Protein AF-G5A1Y5-F1 (afdb_monomer)

Foldseek 3Di:
DLLLLLLLLLQLCLQADHPLADPVLSNQLSVQLVVVLVVVCVVQCVVPHPPDALSLLVSLVVSLVSSLVSNCVSSPVVNCVVDPLRVLRSQLSSQLSVLLSVLLNVLLVLVVVLLVDDDPVNLVSLVVLVVSLVVSLVSSLVSCVSSVVCSLVSSLLSRLLLSLVSLLVSLLSHPDPVSLVSNLVSVLVVLVVLVVCLVVVLVPDDPPVNVVVSLSSLLSSLSNLVSQLPNLLVVLVVLVVLLPDPCLCQFPSSVPDDPVSNVSSSVSSNVSSVSSVVSSVVSQVVCCVPVVDRSVVVNVVCCVSCVSSSSSSCSNSVVSVVVSRGVSSNSDPPDPPD

pLDDT: mean 82.2, std 10.16, range [38.38, 95.44]

Solvent-accessible surface area (backbone atoms only — not comparable to full-atom values): 18007 Å² total; per-residue (Å²): 102,58,65,38,37,49,11,51,47,30,36,50,59,61,68,42,68,84,77,65,66,48,73,71,44,47,53,48,34,26,54,52,31,38,53,53,46,50,54,50,50,52,51,50,25,74,70,77,42,73,69,40,75,35,35,62,67,66,43,47,62,60,43,54,53,45,43,52,49,42,46,46,58,65,60,29,64,68,58,44,73,73,30,68,66,58,44,51,45,53,51,28,50,49,52,40,54,50,52,47,51,52,50,66,49,48,49,59,53,49,49,61,51,50,70,72,42,63,71,69,61,32,48,61,54,52,60,52,56,59,51,52,51,52,53,50,43,52,55,36,44,64,50,28,57,86,54,74,86,48,32,48,63,50,33,34,52,59,48,50,57,53,48,48,58,48,52,54,49,50,48,58,64,44,92,42,71,65,50,36,52,50,48,47,53,56,56,57,47,52,53,54,51,53,49,48,46,61,60,55,54,64,78,74,49,62,79,86,60,38,60,63,53,51,52,51,52,50,50,33,52,54,52,40,37,50,48,56,20,49,50,39,49,53,49,38,54,48,52,59,55,42,66,77,37,86,69,26,68,54,24,63,76,52,56,73,51,46,72,69,56,48,52,52,38,42,51,52,33,50,51,48,18,50,54,34,43,52,51,39,52,50,50,45,52,54,47,27,74,70,70,73,52,62,56,67,56,54,51,51,51,49,54,61,77,39,39,56,32,50,51,10,39,52,42,34,47,54,53,49,58,54,52,65,48,27,58,81,34,40,71,54,93,81,60,78,87,116

Sequence (338 aa):
MSVISIGLVLQVNGAVVKKTISNAAAVRICVCSDLVYMAVSIAVAALIKFPIPFGWVLMVGPYISIFSTNTALSIGISKLKQSPVLQKQLFTLLMIVLAQGLVAIAYPIFNAIFIRLSGITQTVFVFVMPMIKFTTKQIIASSAKSLHEYVGPTVVFSVDVFNVFYVAICMQMATSTTTALIFIASESFHVVLALRDIFHHQTAVLAGTRESWTLFHSEYVLLAEYIEFVLPVLYSLYLSALFHLPVAAYYPHTESLTEQKLAQTVASNLVFAAVEFVAFVGLVVVLKRKFRFSPLYQLALVLEAQFCTIQGHLIVWNFYILHLRLKHYGVDFDAPFT

Organism: Phytophthora sojae (strain P6497) (NCBI:txid1094619)

Mean predicted aligned error: 7.21 Å

Secondary structure (DSSP, 8-state):
-HHHHHHHHHHHHHHSSTTSS-HHHHHHHHHHHHHHHHHHHHHHHHHS-SSPTTHHHHHHHHHHHHHHHHHHHHH-HHHHHH-HHHHHHHHHHHHHHHHHHHHHHHHHHHHHHHTT--THHHHHHTTHHHHHHHHHHHHHHHHHGGGTTSHHHHHHHHHHHHHHHHHHHHHHH-S-HHHHHHHHHHHHHHHHHHHHHHHHHTTTS-HHHHHHHHHHHHHHHHHHHHHHHHHHHHHHHHHHHHHTSGGGGGSHHHHT--HHHHHHHHHHHHHHHHHHHHHHHHHHHHHHHHH-S-HHHHHHHHHHHTHHHHHHHHHHHHHHHHHHT-GGGS--TT----

Radius of gyration: 21.06 Å; Cα contacts (8 Å, |Δi|>4): 308; chains: 1; bounding box: 57×43×52 Å

Nearest PDB structures (foldseek):
  6u1s-assembly1_A  TM=2.508E-01  e=2.313E+00  synthetic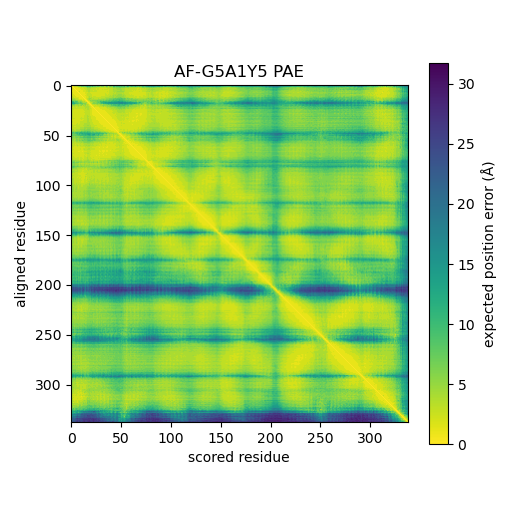 construct
  5k7v-assembly1_B  TM=2.237E-01  e=4.385E+00  synthetic construct
  8f6q-assembly1_A  TM=2.683E-01  e=6.717E+00  synthetic construct

Structure (mmCIF, N/CA/C/O backbone):
data_AF-G5A1Y5-F1
#
_entry.id   AF-G5A1Y5-F1
#
loop_
_atom_site.group_PDB
_atom_site.id
_atom_site.type_symbol
_atom_site.label_atom_id
_atom_site.label_alt_id
_atom_site.label_comp_id
_atom_site.label_asym_id
_atom_site.label_entity_id
_atom_site.label_seq_id
_atom_site.pdbx_PDB_ins_code
_atom_site.Cartn_x
_atom_site.Cartn_y
_atom_site.Cartn_z
_atom_site.occupancy
_atom_site.B_iso_or_equiv
_atom_site.auth_seq_id
_atom_site.auth_comp_id
_atom_site.auth_asym_id
_atom_site.auth_atom_id
_atom_site.pdbx_PDB_model_num
ATOM 1 N N . MET A 1 1 ? 13.042 -11.223 1.770 1.00 70.56 1 MET A N 1
ATOM 2 C CA . MET A 1 1 ? 13.099 -10.236 0.668 1.00 70.56 1 MET A CA 1
ATOM 3 C C . MET A 1 1 ? 12.737 -10.805 -0.693 1.00 70.56 1 MET A C 1
ATOM 5 O O . MET A 1 1 ? 12.053 -10.109 -1.428 1.00 70.56 1 MET A O 1
ATOM 9 N N . SER A 1 2 ? 13.049 -12.068 -0.999 1.00 76.81 2 SER A N 1
ATOM 10 C CA . SER A 1 2 ? 12.796 -12.648 -2.330 1.00 76.81 2 SER A CA 1
ATOM 11 C C . SER A 1 2 ? 11.371 -12.532 -2.846 1.00 76.81 2 SER A C 1
ATOM 13 O O . SER A 1 2 ? 11.163 -12.237 -4.019 1.00 76.81 2 SER A O 1
ATOM 15 N N . VAL A 1 3 ? 10.379 -12.672 -1.969 1.00 84.88 3 VAL A N 1
ATOM 16 C CA . VAL A 1 3 ? 8.973 -12.525 -2.357 1.00 84.88 3 VAL A CA 1
ATOM 17 C C . VAL A 1 3 ? 8.614 -11.066 -2.690 1.00 84.88 3 VAL A C 1
ATOM 19 O O . VAL A 1 3 ? 7.899 -10.816 -3.655 1.00 84.88 3 VAL A O 1
ATOM 22 N N . ILE A 1 4 ? 9.188 -10.091 -1.979 1.00 86.06 4 ILE A N 1
ATOM 23 C CA . ILE A 1 4 ? 9.018 -8.657 -2.277 1.00 86.06 4 ILE A CA 1
ATOM 24 C C . ILE A 1 4 ? 9.694 -8.310 -3.604 1.00 86.06 4 ILE A C 1
ATOM 26 O O . ILE A 1 4 ? 9.097 -7.616 -4.423 1.00 86.06 4 ILE A O 1
ATOM 30 N N . SER A 1 5 ? 10.887 -8.857 -3.860 1.00 89.00 5 SER A N 1
ATOM 31 C CA . SER A 1 5 ? 11.599 -8.674 -5.127 1.00 89.00 5 SER A CA 1
ATOM 32 C C . SER A 1 5 ? 10.763 -9.181 -6.309 1.00 89.00 5 SER A C 1
ATOM 34 O O . SER A 1 5 ? 10.658 -8.497 -7.324 1.00 89.00 5 SER A O 1
ATOM 36 N N . ILE A 1 6 ? 10.091 -10.332 -6.158 1.00 89.31 6 ILE A N 1
ATOM 37 C CA . ILE A 1 6 ? 9.141 -10.853 -7.154 1.00 89.31 6 ILE A CA 1
ATOM 38 C C . ILE A 1 6 ? 7.972 -9.882 -7.351 1.00 89.31 6 ILE A C 1
ATOM 40 O O . ILE A 1 6 ? 7.644 -9.551 -8.490 1.00 89.31 6 ILE A O 1
ATOM 44 N N . GLY A 1 7 ? 7.372 -9.394 -6.262 1.00 88.44 7 GLY A N 1
ATOM 45 C CA . GLY A 1 7 ? 6.270 -8.435 -6.324 1.00 88.44 7 GLY A CA 1
ATOM 46 C C . GLY A 1 7 ? 6.646 -7.147 -7.064 1.00 88.44 7 GLY A C 1
ATOM 47 O O . GLY A 1 7 ? 5.919 -6.719 -7.958 1.00 88.44 7 GLY A O 1
ATOM 48 N N . LEU A 1 8 ? 7.820 -6.578 -6.777 1.00 89.69 8 LEU A N 1
ATOM 49 C CA . LEU A 1 8 ? 8.331 -5.393 -7.471 1.00 89.69 8 LEU A CA 1
ATOM 50 C C . LEU A 1 8 ? 8.633 -5.666 -8.949 1.00 89.69 8 LEU A C 1
ATOM 52 O O . LEU A 1 8 ? 8.301 -4.847 -9.802 1.00 89.69 8 LEU A O 1
ATOM 56 N N . VAL A 1 9 ? 9.207 -6.823 -9.288 1.00 91.06 9 VAL A N 1
ATOM 57 C CA . VAL A 1 9 ? 9.438 -7.198 -10.692 1.00 91.06 9 VAL A CA 1
ATOM 58 C C . VAL A 1 9 ? 8.121 -7.345 -11.458 1.00 91.06 9 VAL A C 1
ATOM 60 O O . VAL A 1 9 ? 8.051 -6.932 -12.615 1.00 91.06 9 VAL A O 1
ATOM 63 N N . LEU A 1 10 ? 7.068 -7.885 -10.835 1.00 88.38 10 LEU A N 1
ATOM 64 C CA . LEU A 1 10 ? 5.733 -7.948 -11.440 1.00 88.38 10 LEU A CA 1
ATOM 65 C C . LEU A 1 10 ? 5.156 -6.550 -11.695 1.00 88.38 10 LEU A C 1
ATOM 67 O O . LEU A 1 10 ? 4.614 -6.318 -12.774 1.00 88.38 10 LEU A O 1
ATOM 71 N N . GLN A 1 11 ? 5.330 -5.612 -10.756 1.00 87.56 11 GLN A N 1
ATOM 72 C CA . GLN A 1 11 ? 4.920 -4.215 -10.943 1.00 87.56 11 GLN A CA 1
ATOM 73 C C . GLN A 1 11 ? 5.681 -3.550 -12.097 1.00 87.56 11 GLN A C 1
ATOM 75 O O . GLN A 1 11 ? 5.069 -2.917 -12.956 1.00 87.56 11 GLN A O 1
ATOM 80 N N . VAL A 1 12 ? 7.005 -3.740 -12.168 1.00 88.19 12 VAL A N 1
ATOM 81 C CA . VAL A 1 12 ? 7.820 -3.205 -13.269 1.00 88.19 12 VAL A CA 1
ATOM 82 C C . VAL A 1 12 ? 7.369 -3.803 -14.600 1.00 88.19 12 VAL A C 1
ATOM 84 O O . VAL A 1 12 ? 7.087 -3.054 -15.529 1.00 88.19 12 VAL A O 1
ATOM 87 N N . ASN A 1 13 ? 7.234 -5.128 -14.692 1.00 86.38 13 ASN A N 1
ATOM 88 C CA . ASN A 1 13 ? 6.814 -5.820 -15.914 1.00 86.38 13 ASN A CA 1
ATOM 89 C C . ASN A 1 13 ? 5.405 -5.449 -16.385 1.00 86.38 13 ASN A C 1
ATOM 91 O O . ASN A 1 13 ? 5.159 -5.464 -17.590 1.00 86.38 13 ASN A O 1
ATOM 95 N N . GLY A 1 14 ? 4.496 -5.143 -15.458 1.00 79.69 14 GLY A N 1
ATOM 96 C CA . GLY A 1 14 ? 3.143 -4.696 -15.780 1.00 79.69 14 GLY A CA 1
ATOM 97 C C . GLY A 1 14 ? 3.089 -3.280 -16.358 1.00 79.69 14 GLY A C 1
ATOM 98 O O . GLY A 1 14 ? 2.195 -2.985 -17.144 1.00 79.69 14 GLY A O 1
ATOM 99 N N . ALA A 1 15 ? 4.052 -2.420 -16.011 1.00 78.06 15 ALA A N 1
ATOM 100 C CA . ALA A 1 15 ? 4.037 -0.999 -16.363 1.00 78.06 15 ALA A CA 1
ATOM 101 C C . ALA A 1 15 ? 5.019 -0.596 -17.480 1.00 78.06 15 ALA A C 1
ATOM 103 O O . ALA A 1 15 ? 4.814 0.429 -18.136 1.00 78.06 15 ALA A O 1
ATOM 104 N N . VAL A 1 16 ? 6.091 -1.363 -17.710 1.00 82.50 16 VAL A N 1
ATOM 105 C CA . VAL A 1 16 ? 7.033 -1.108 -18.816 1.00 82.50 16 VAL A CA 1
ATOM 106 C C . VAL A 1 16 ? 6.579 -1.773 -20.114 1.00 82.50 16 VAL A C 1
ATOM 108 O O . VAL A 1 16 ? 5.784 -2.712 -20.115 1.00 82.50 16 VAL A O 1
ATOM 111 N N . VAL A 1 17 ? 7.119 -1.314 -21.249 1.00 76.69 17 VAL A N 1
ATOM 112 C CA . VAL A 1 17 ? 6.852 -1.918 -22.567 1.00 76.69 17 VAL A CA 1
ATOM 113 C C . VAL A 1 17 ? 7.030 -3.442 -22.512 1.00 76.69 17 VAL A C 1
ATOM 115 O O . VAL A 1 17 ? 8.052 -3.947 -22.029 1.00 76.69 17 VAL A O 1
ATOM 118 N N . LYS A 1 18 ? 6.034 -4.181 -23.023 1.00 74.12 18 LYS A N 1
ATOM 119 C CA . LYS A 1 18 ? 6.014 -5.651 -23.001 1.00 74.12 18 LYS A CA 1
ATOM 120 C C . LYS A 1 18 ? 7.340 -6.226 -23.513 1.00 74.12 18 LYS A C 1
ATOM 122 O O . LYS A 1 18 ? 7.860 -5.795 -24.538 1.00 74.12 18 LYS A O 1
ATOM 127 N N . LYS A 1 19 ? 7.848 -7.245 -22.809 1.00 73.81 19 LYS A N 1
ATOM 128 C CA . LYS A 1 19 ? 9.115 -7.953 -23.089 1.00 73.81 19 LYS A CA 1
ATOM 129 C C . LYS A 1 19 ? 10.402 -7.131 -22.893 1.00 73.81 19 LYS A C 1
ATOM 131 O O . LYS A 1 19 ? 11.459 -7.572 -23.340 1.00 73.81 19 LYS A O 1
ATOM 136 N N . THR A 1 20 ? 10.360 -5.991 -22.195 1.00 81.19 20 THR A N 1
ATOM 137 C CA . THR A 1 20 ? 11.591 -5.257 -21.829 1.00 81.19 20 THR A CA 1
ATOM 138 C C . THR A 1 20 ? 12.492 -6.077 -20.899 1.00 81.19 20 THR A C 1
ATOM 140 O O . THR A 1 20 ? 13.708 -6.110 -21.088 1.00 81.19 20 THR A O 1
ATOM 143 N N . ILE A 1 21 ? 11.903 -6.777 -19.927 1.00 86.12 21 ILE A N 1
ATOM 144 C CA . ILE A 1 21 ? 12.603 -7.673 -19.002 1.00 86.12 21 ILE A CA 1
ATOM 145 C C . ILE A 1 21 ? 12.138 -9.103 -19.300 1.00 86.12 21 ILE A C 1
ATOM 147 O O . ILE A 1 21 ? 10.943 -9.391 -19.319 1.00 86.12 21 ILE A O 1
ATOM 151 N N . SER A 1 22 ? 13.080 -10.008 -19.573 1.00 88.88 22 SER A N 1
ATOM 152 C CA . SER A 1 22 ? 12.785 -11.436 -19.747 1.00 88.88 22 SER A CA 1
ATOM 153 C C . SER A 1 22 ? 12.625 -12.134 -18.394 1.00 88.88 22 SER A C 1
ATOM 155 O O . SER A 1 22 ? 13.165 -11.669 -17.393 1.00 88.88 22 SER A O 1
ATOM 157 N N . ASN A 1 23 ? 11.973 -13.301 -18.349 1.00 88.12 23 ASN A N 1
ATOM 158 C CA . ASN A 1 23 ? 11.838 -14.077 -17.105 1.00 88.12 23 ASN A CA 1
ATOM 159 C C . ASN A 1 23 ? 13.205 -14.411 -16.473 1.00 88.12 23 ASN A C 1
ATOM 161 O O . ASN A 1 23 ? 13.365 -14.351 -15.259 1.0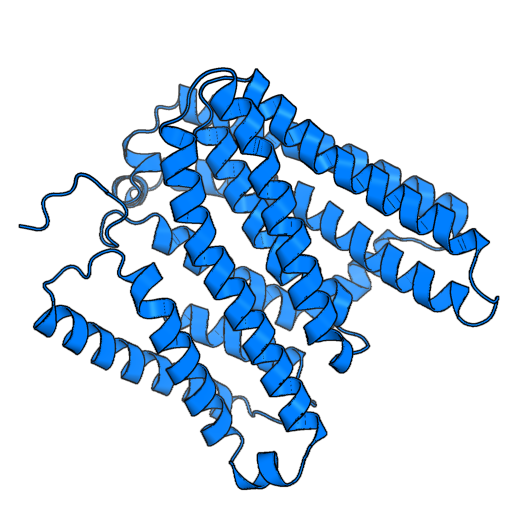0 88.12 23 ASN A O 1
ATOM 165 N N . ALA A 1 24 ? 14.225 -14.681 -17.294 1.00 88.44 24 ALA A N 1
ATOM 166 C CA . ALA A 1 24 ? 15.588 -14.905 -16.811 1.00 88.44 24 ALA A CA 1
ATOM 167 C C . ALA A 1 24 ? 16.227 -13.633 -16.220 1.00 88.44 24 ALA A C 1
ATOM 169 O O . ALA A 1 24 ? 16.972 -13.703 -15.244 1.00 88.44 24 ALA A O 1
ATOM 170 N N . ALA A 1 25 ? 15.951 -12.458 -16.797 1.00 89.56 25 ALA A N 1
ATOM 171 C CA . ALA A 1 25 ? 16.393 -11.183 -16.235 1.00 89.56 25 ALA A CA 1
ATOM 172 C C . ALA A 1 25 ? 15.643 -10.852 -14.933 1.00 89.56 25 ALA A C 1
ATOM 174 O O . ALA A 1 25 ? 16.275 -10.436 -13.973 1.00 89.56 25 ALA A O 1
ATOM 175 N N . ALA A 1 26 ? 14.339 -11.123 -14.866 1.00 90.62 26 ALA A N 1
ATOM 176 C CA . ALA A 1 26 ? 13.523 -11.001 -13.660 1.00 90.62 26 ALA A CA 1
ATOM 177 C C . ALA A 1 26 ? 14.086 -11.829 -12.491 1.00 90.62 26 ALA A C 1
ATOM 179 O O . ALA A 1 26 ? 14.335 -11.285 -11.418 1.00 90.62 26 ALA A O 1
ATOM 180 N N . VAL A 1 27 ? 14.369 -13.118 -12.717 1.00 91.50 27 VAL A N 1
ATOM 181 C CA . VAL A 1 27 ? 14.982 -13.994 -11.701 1.00 91.50 27 VAL A CA 1
ATOM 182 C C . VAL A 1 27 ? 16.328 -13.436 -11.237 1.00 91.50 27 VAL A C 1
ATOM 184 O O . VAL A 1 27 ? 16.599 -13.390 -10.039 1.00 91.50 27 VAL A O 1
ATOM 187 N N . ARG A 1 28 ? 17.151 -12.951 -12.172 1.00 92.00 28 ARG A N 1
ATOM 188 C CA . ARG A 1 28 ? 18.445 -12.337 -11.857 1.00 92.00 28 ARG A CA 1
ATOM 189 C C . ARG A 1 28 ? 18.298 -11.084 -10.996 1.00 92.00 28 ARG A C 1
ATOM 191 O O . ARG A 1 28 ? 19.022 -10.958 -10.017 1.00 92.00 28 ARG A O 1
ATOM 198 N N . ILE A 1 29 ? 17.359 -10.191 -11.324 1.00 93.25 29 ILE A N 1
ATOM 199 C CA . ILE A 1 29 ? 17.078 -8.984 -10.532 1.00 93.25 29 ILE A CA 1
ATOM 200 C C . ILE A 1 29 ? 16.720 -9.377 -9.100 1.00 93.25 29 ILE A C 1
ATOM 202 O O . ILE A 1 29 ? 17.288 -8.806 -8.171 1.00 93.25 29 ILE A O 1
ATOM 206 N N . CYS A 1 30 ? 15.836 -10.363 -8.916 1.00 93.06 30 CYS A N 1
ATOM 207 C CA . CYS A 1 30 ? 15.440 -10.820 -7.586 1.00 93.06 30 CYS A CA 1
ATOM 208 C C . CYS A 1 30 ? 16.631 -11.373 -6.799 1.00 93.06 30 CYS A C 1
ATOM 210 O O . CYS A 1 30 ? 16.953 -10.846 -5.738 1.00 93.06 30 CYS A O 1
ATOM 212 N N . VAL A 1 31 ? 17.333 -12.366 -7.354 1.00 93.62 31 VAL A N 1
ATOM 213 C CA . VAL A 1 31 ? 18.451 -13.035 -6.673 1.00 93.62 31 VAL A CA 1
ATOM 214 C C . VAL A 1 31 ? 19.568 -12.046 -6.339 1.00 93.62 31 VAL A C 1
ATOM 216 O O . VAL A 1 31 ? 20.036 -12.011 -5.204 1.00 93.62 31 VAL A O 1
ATOM 219 N N . CYS A 1 32 ? 19.975 -11.201 -7.291 1.00 93.94 32 CYS A N 1
ATOM 220 C CA . CYS A 1 32 ? 21.011 -10.199 -7.044 1.00 93.94 32 CYS A CA 1
ATOM 221 C C . CYS A 1 32 ? 20.570 -9.174 -5.994 1.00 93.94 32 CYS A C 1
ATOM 223 O O . CYS A 1 32 ? 21.362 -8.832 -5.118 1.00 93.94 32 CYS A O 1
ATOM 225 N N . SER A 1 33 ? 19.322 -8.700 -6.044 1.00 94.31 33 SER A N 1
ATOM 226 C CA . SER A 1 33 ? 18.835 -7.714 -5.071 1.00 94.31 33 SER A CA 1
ATOM 227 C C . SER A 1 33 ? 18.762 -8.293 -3.668 1.00 94.31 33 SER A C 1
ATOM 229 O O . SER A 1 33 ? 19.164 -7.623 -2.723 1.00 94.31 33 SER A O 1
ATOM 231 N N . ASP A 1 34 ? 18.330 -9.544 -3.530 1.00 92.38 34 ASP A N 1
ATOM 232 C CA . ASP A 1 34 ? 18.252 -10.217 -2.237 1.00 92.38 34 ASP A CA 1
ATOM 233 C C . ASP A 1 34 ? 19.636 -10.495 -1.644 1.00 92.38 34 ASP A C 1
ATOM 235 O O . ASP A 1 34 ? 19.847 -10.250 -0.458 1.00 92.38 34 ASP A O 1
ATOM 239 N N . LEU A 1 35 ? 20.589 -10.971 -2.455 1.00 94.69 35 LEU A N 1
ATOM 240 C CA . LEU A 1 35 ? 21.956 -11.249 -2.005 1.00 94.69 35 LEU A CA 1
ATOM 241 C C . LEU A 1 35 ? 22.673 -9.972 -1.563 1.00 94.69 35 LEU A C 1
ATOM 243 O O . LEU A 1 35 ? 23.276 -9.942 -0.490 1.00 94.69 35 LEU A O 1
ATOM 247 N N . VAL A 1 36 ? 22.578 -8.907 -2.365 1.00 95.44 36 VAL A N 1
ATOM 248 C CA . VAL A 1 36 ? 23.183 -7.612 -2.027 1.00 95.44 36 VAL A CA 1
ATOM 249 C 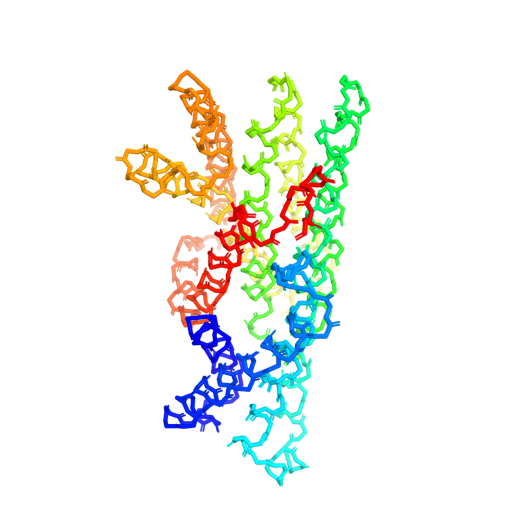C . VAL A 1 36 ? 22.501 -7.017 -0.798 1.00 95.44 36 VAL A C 1
ATOM 251 O O . VAL A 1 36 ? 23.187 -6.570 0.116 1.00 95.44 36 VAL A O 1
ATOM 254 N N . TYR A 1 37 ? 21.168 -7.067 -0.721 1.00 93.12 37 TYR A N 1
ATOM 255 C CA . TYR A 1 37 ? 20.431 -6.607 0.455 1.00 93.12 37 TYR A CA 1
ATOM 256 C C . TYR A 1 37 ? 20.845 -7.359 1.721 1.00 93.12 37 TYR A C 1
ATOM 258 O O . TYR A 1 37 ? 21.075 -6.740 2.757 1.00 93.12 37 TYR A O 1
ATOM 266 N N . MET A 1 38 ? 20.977 -8.684 1.638 1.00 92.06 38 MET A N 1
ATOM 267 C CA . MET A 1 38 ? 21.409 -9.512 2.758 1.00 92.06 38 MET A CA 1
ATOM 268 C C . MET A 1 38 ? 22.820 -9.126 3.212 1.00 92.06 38 MET A C 1
ATOM 270 O O . MET A 1 38 ? 23.022 -8.877 4.398 1.00 92.06 38 MET A O 1
ATOM 274 N N . ALA A 1 39 ? 23.771 -8.978 2.286 1.00 94.25 39 ALA A N 1
ATOM 275 C CA . ALA A 1 39 ? 25.130 -8.542 2.607 1.00 94.25 39 ALA A CA 1
ATOM 276 C C . ALA A 1 39 ? 25.157 -7.153 3.273 1.00 94.25 39 ALA A C 1
ATOM 278 O O . ALA A 1 39 ? 25.813 -6.977 4.300 1.00 94.25 39 ALA A O 1
ATOM 279 N N . VAL A 1 40 ? 24.393 -6.188 2.745 1.00 93.56 40 VAL A N 1
ATOM 280 C CA . VAL A 1 40 ? 24.262 -4.849 3.343 1.00 93.56 40 VAL A CA 1
ATOM 281 C C . VAL A 1 40 ? 23.634 -4.934 4.733 1.00 93.56 40 VAL A C 1
ATOM 283 O O . VAL A 1 40 ? 24.125 -4.293 5.654 1.00 93.56 40 VAL A O 1
ATOM 286 N N . SER A 1 41 ? 22.600 -5.756 4.925 1.00 90.00 41 SER A N 1
ATOM 287 C CA . SER A 1 41 ? 21.970 -5.929 6.238 1.00 90.00 41 SER A CA 1
ATOM 288 C C . SER A 1 41 ? 22.930 -6.524 7.274 1.00 90.00 41 SER A C 1
ATOM 290 O O . SER A 1 41 ? 22.966 -6.048 8.405 1.00 90.00 41 SER A O 1
ATOM 292 N N . ILE A 1 42 ? 23.769 -7.492 6.885 1.00 91.38 42 ILE A N 1
ATOM 293 C CA . ILE A 1 42 ? 24.804 -8.068 7.757 1.00 91.38 42 ILE A CA 1
ATOM 294 C C . ILE A 1 42 ? 25.841 -7.001 8.119 1.00 91.38 42 ILE A C 1
ATOM 296 O O . ILE A 1 42 ? 26.196 -6.867 9.287 1.00 91.38 42 ILE A O 1
ATOM 300 N N . ALA A 1 43 ? 26.288 -6.204 7.144 1.00 92.25 43 ALA A N 1
ATOM 301 C CA . ALA A 1 43 ? 27.235 -5.120 7.388 1.00 92.25 43 ALA A CA 1
ATOM 302 C C . ALA A 1 43 ? 26.658 -4.057 8.339 1.00 92.25 43 ALA A C 1
ATOM 304 O O . ALA A 1 43 ? 27.319 -3.658 9.291 1.00 92.25 43 ALA A O 1
ATOM 305 N N . VAL A 1 44 ? 25.405 -3.638 8.133 1.00 89.62 44 VAL A N 1
ATOM 306 C CA . VAL A 1 44 ? 24.718 -2.682 9.017 1.00 89.62 44 VAL A CA 1
ATOM 307 C C . VAL A 1 44 ? 24.558 -3.254 10.426 1.00 89.62 44 VAL A C 1
ATOM 309 O O . VAL A 1 44 ? 24.840 -2.556 11.398 1.00 89.62 44 VAL A O 1
ATOM 312 N N . ALA A 1 45 ? 24.166 -4.525 10.554 1.00 87.62 45 ALA A N 1
ATOM 313 C CA . ALA A 1 45 ? 24.058 -5.195 11.848 1.00 87.62 45 ALA A CA 1
ATOM 314 C C . ALA A 1 45 ? 25.409 -5.284 12.579 1.00 87.62 45 ALA A C 1
ATOM 316 O O . ALA A 1 45 ? 25.448 -5.116 13.796 1.00 87.62 45 ALA A O 1
ATOM 317 N N . ALA A 1 46 ? 26.506 -5.503 11.847 1.00 89.06 46 ALA A N 1
ATOM 318 C CA . ALA A 1 46 ? 27.857 -5.531 12.403 1.00 89.06 46 ALA A CA 1
ATOM 319 C C . ALA A 1 46 ? 28.364 -4.141 12.832 1.00 89.06 46 ALA A C 1
ATOM 321 O O . ALA A 1 46 ? 29.155 -4.049 13.767 1.00 89.06 46 ALA A O 1
ATOM 322 N N . LEU A 1 47 ? 27.921 -3.070 12.162 1.00 88.69 47 LEU A N 1
ATOM 323 C CA . LEU A 1 47 ? 28.343 -1.694 12.452 1.00 88.69 47 LEU A CA 1
ATOM 324 C C . LEU A 1 47 ? 27.524 -1.017 13.557 1.00 88.69 47 LEU A C 1
ATOM 326 O O . LEU A 1 47 ? 28.081 -0.238 14.325 1.00 88.69 47 LEU A O 1
ATOM 330 N N . ILE A 1 48 ? 26.212 -1.259 13.612 1.00 83.31 48 ILE A N 1
ATOM 331 C CA . ILE A 1 48 ? 25.320 -0.598 14.575 1.00 83.31 48 ILE A CA 1
ATOM 332 C C . ILE A 1 48 ? 25.202 -1.437 15.845 1.00 83.31 48 ILE A C 1
ATOM 334 O O . ILE A 1 48 ? 25.626 -0.992 16.905 1.00 83.31 48 ILE A O 1
ATOM 338 N N . LYS A 1 49 ? 24.578 -2.611 15.720 1.00 77.19 49 LYS A N 1
ATOM 339 C CA . LYS A 1 49 ? 24.335 -3.668 16.715 1.00 77.19 49 LYS A CA 1
ATOM 340 C C . LYS A 1 49 ? 23.246 -4.575 16.134 1.00 77.19 49 LYS A C 1
ATOM 342 O O . LYS A 1 49 ? 22.389 -4.118 15.374 1.00 77.19 49 LYS A O 1
ATOM 347 N N . PHE A 1 50 ? 23.269 -5.853 16.494 1.00 75.44 50 PHE A N 1
ATOM 348 C CA . PHE A 1 50 ? 22.199 -6.787 16.158 1.00 75.44 50 PHE A CA 1
ATOM 349 C C . PHE A 1 50 ? 21.260 -6.954 17.363 1.00 75.44 50 PHE A C 1
ATOM 351 O O . PHE A 1 50 ? 21.770 -7.165 18.463 1.00 75.44 50 PHE A O 1
ATOM 358 N N . PRO A 1 51 ? 19.925 -6.927 17.183 1.00 77.44 51 PRO A N 1
ATOM 359 C CA . PRO A 1 51 ? 19.179 -6.709 15.935 1.00 77.44 51 PRO A CA 1
ATOM 360 C C . PRO A 1 51 ? 19.183 -5.239 15.475 1.00 77.44 51 PRO A C 1
ATOM 362 O O . PRO A 1 51 ? 19.292 -4.327 16.289 1.00 77.44 51 PRO A O 1
ATOM 365 N N . ILE A 1 52 ? 19.038 -5.006 14.162 1.00 78.06 52 ILE A N 1
ATOM 366 C CA . ILE A 1 52 ? 19.027 -3.647 13.590 1.00 78.06 52 ILE A CA 1
ATOM 367 C C . ILE A 1 52 ? 17.794 -2.883 14.117 1.00 78.06 52 ILE A C 1
ATOM 369 O O . ILE A 1 52 ? 16.667 -3.329 13.864 1.00 78.06 52 ILE A O 1
ATOM 373 N N . PRO A 1 53 ? 17.965 -1.727 14.789 1.00 74.25 53 PRO A N 1
ATOM 374 C CA . PRO A 1 53 ? 16.846 -0.938 15.297 1.00 74.25 53 PRO A CA 1
ATOM 375 C C . PRO A 1 53 ? 16.005 -0.412 14.132 1.00 74.25 53 PRO A C 1
ATOM 377 O O . PRO A 1 53 ? 16.542 0.141 13.170 1.00 74.25 53 PRO A O 1
ATOM 380 N N . PHE A 1 54 ? 14.686 -0.613 14.202 1.00 75.12 54 PHE A N 1
ATOM 381 C CA . PHE A 1 54 ? 13.757 -0.310 13.108 1.00 75.12 54 PHE A CA 1
ATOM 382 C C . PHE A 1 54 ? 14.224 -0.884 11.761 1.00 75.12 54 PHE A C 1
ATOM 384 O O . PHE A 1 54 ? 14.095 -0.234 10.722 1.00 75.12 54 PHE A O 1
ATOM 391 N N . GLY A 1 55 ? 14.797 -2.095 11.770 1.00 78.19 55 GLY A N 1
ATOM 392 C CA . GLY A 1 55 ? 15.534 -2.643 10.632 1.00 78.19 55 GLY A CA 1
ATOM 393 C C . GLY A 1 55 ? 14.756 -2.623 9.321 1.00 78.19 55 GLY A C 1
ATOM 394 O O . GLY A 1 55 ? 15.339 -2.372 8.274 1.00 78.19 55 GLY A O 1
ATOM 395 N N . TRP A 1 56 ? 13.434 -2.796 9.364 1.00 77.81 56 TRP A N 1
ATOM 396 C CA . TRP A 1 56 ? 12.597 -2.688 8.172 1.00 77.81 56 TRP A CA 1
ATOM 397 C C . TRP A 1 56 ? 12.518 -1.255 7.629 1.00 77.81 56 TRP A C 1
ATOM 399 O O . TRP A 1 56 ? 12.796 -1.027 6.458 1.00 77.81 56 TRP A O 1
ATOM 409 N N . VAL A 1 57 ? 12.216 -0.278 8.487 1.00 81.94 57 VAL A N 1
ATOM 410 C CA . VAL A 1 57 ? 12.149 1.155 8.143 1.00 81.94 57 VAL A CA 1
ATOM 411 C C . VAL A 1 57 ? 13.496 1.646 7.610 1.00 81.94 57 VAL A C 1
ATOM 413 O O . VAL A 1 57 ? 13.548 2.272 6.552 1.00 81.94 57 VAL A O 1
ATOM 416 N N . LEU A 1 58 ? 14.588 1.318 8.306 1.00 84.94 58 LEU A N 1
ATOM 417 C CA . LEU A 1 58 ? 15.936 1.752 7.943 1.00 84.94 58 LEU A CA 1
ATOM 418 C C . LEU A 1 58 ? 16.388 1.163 6.600 1.00 84.94 58 LEU A C 1
ATOM 420 O O . LEU A 1 58 ? 17.031 1.841 5.799 1.00 84.94 58 LEU A O 1
ATOM 424 N N . MET A 1 59 ? 16.039 -0.096 6.338 1.00 86.81 59 MET A N 1
ATOM 425 C CA . MET A 1 59 ? 16.531 -0.829 5.174 1.00 86.81 59 MET A CA 1
ATOM 426 C C . MET A 1 59 ? 15.655 -0.681 3.918 1.00 86.81 59 MET A C 1
ATOM 428 O O . MET A 1 59 ? 16.085 -1.103 2.842 1.00 86.81 59 MET A O 1
ATOM 432 N N . VAL A 1 60 ? 14.485 -0.029 4.000 1.00 86.44 60 VAL A N 1
ATOM 433 C CA . VAL A 1 60 ? 13.635 0.286 2.830 1.00 86.44 60 VAL A CA 1
ATOM 434 C C . VAL A 1 60 ? 14.399 1.096 1.779 1.00 86.44 60 VAL A C 1
ATOM 436 O O . VAL A 1 60 ? 14.417 0.717 0.609 1.00 86.44 60 VAL A O 1
ATOM 439 N N . GLY A 1 61 ? 15.075 2.177 2.179 1.00 88.69 61 GLY A N 1
ATOM 440 C CA . GLY A 1 61 ? 15.841 3.033 1.261 1.00 88.69 61 GLY A CA 1
ATOM 441 C C . GLY A 1 61 ? 16.973 2.286 0.535 1.00 88.69 61 GLY A C 1
ATOM 442 O O . GLY A 1 61 ? 17.014 2.295 -0.704 1.00 88.69 61 GLY A O 1
ATOM 443 N N . PRO A 1 62 ? 17.868 1.591 1.270 1.00 91.75 62 PRO A N 1
ATOM 444 C CA . PRO A 1 62 ? 18.877 0.714 0.684 1.00 91.75 62 PRO A CA 1
ATOM 445 C C . PRO A 1 62 ? 18.283 -0.319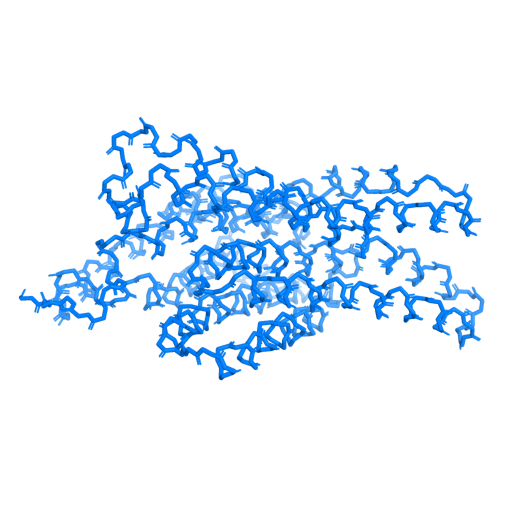 -0.277 1.00 91.75 62 PRO A C 1
ATOM 447 O O . PRO A 1 62 ? 18.780 -0.468 -1.392 1.00 91.75 62 PRO A O 1
ATOM 450 N N . TYR A 1 63 ? 17.191 -0.986 0.105 1.00 91.00 63 TYR A N 1
ATOM 451 C CA . TYR A 1 63 ? 16.550 -1.992 -0.740 1.00 91.00 63 TYR A CA 1
ATOM 452 C C . TYR A 1 63 ? 16.030 -1.411 -2.060 1.00 91.00 63 TYR A C 1
ATOM 454 O O . TYR A 1 63 ? 16.332 -1.958 -3.120 1.00 91.00 63 TYR A O 1
ATOM 462 N N . ILE A 1 64 ? 15.323 -0.275 -2.021 1.00 90.81 64 ILE A N 1
ATOM 463 C CA . ILE A 1 64 ? 14.819 0.401 -3.230 1.00 90.81 64 ILE A CA 1
ATOM 464 C C . ILE A 1 64 ? 15.982 0.781 -4.153 1.00 90.81 64 ILE A C 1
ATOM 466 O O . ILE A 1 64 ? 15.899 0.592 -5.369 1.00 90.81 64 ILE A O 1
ATOM 470 N N . SER A 1 65 ? 17.091 1.261 -3.588 1.00 92.50 65 SER A N 1
ATOM 471 C CA . SER A 1 65 ? 18.283 1.664 -4.347 1.00 92.50 65 SER A CA 1
ATOM 472 C C . SER A 1 65 ? 18.960 0.470 -5.028 1.00 92.50 65 SER A C 1
ATOM 474 O O . SER A 1 65 ? 19.283 0.526 -6.218 1.00 92.50 65 SER A O 1
ATOM 476 N N . ILE A 1 66 ? 19.118 -0.638 -4.296 1.00 94.38 66 ILE A N 1
ATOM 477 C CA . ILE A 1 66 ? 19.675 -1.900 -4.802 1.00 94.38 66 ILE A CA 1
ATOM 478 C C . ILE A 1 66 ? 18.793 -2.452 -5.927 1.00 94.38 66 ILE A C 1
ATOM 480 O O . ILE A 1 66 ? 19.284 -2.728 -7.023 1.00 94.38 66 ILE A O 1
ATOM 484 N N . PHE A 1 67 ? 17.486 -2.565 -5.683 1.00 93.31 67 PHE A N 1
ATOM 485 C CA . PHE A 1 67 ? 16.527 -3.098 -6.647 1.00 93.31 67 PHE A CA 1
ATOM 486 C C . PHE A 1 67 ? 16.489 -2.267 -7.936 1.00 93.31 67 PHE A C 1
ATOM 488 O O . PHE A 1 67 ? 16.538 -2.813 -9.043 1.00 93.31 67 PHE A O 1
ATOM 495 N N . SER A 1 68 ? 16.465 -0.938 -7.806 1.00 92.25 68 SER A N 1
ATOM 496 C CA . SER A 1 68 ? 16.439 -0.014 -8.946 1.00 92.25 68 SER A CA 1
ATOM 497 C C . SER A 1 68 ? 17.716 -0.106 -9.778 1.00 92.25 68 SER A C 1
ATOM 499 O O . SER A 1 68 ? 17.654 -0.166 -11.007 1.00 92.25 68 SER A O 1
ATOM 501 N N . THR A 1 69 ? 18.873 -0.202 -9.118 1.00 92.94 69 THR A N 1
ATOM 502 C CA . THR A 1 69 ? 20.172 -0.360 -9.786 1.00 92.94 69 THR A CA 1
ATOM 503 C C . THR A 1 69 ? 20.245 -1.690 -10.536 1.00 92.94 69 THR A C 1
ATOM 505 O O . THR A 1 69 ? 20.570 -1.712 -11.723 1.00 92.94 69 THR A O 1
ATOM 508 N N . ASN A 1 70 ? 19.861 -2.798 -9.897 1.00 93.50 70 ASN A N 1
ATOM 509 C CA . ASN A 1 70 ? 19.847 -4.122 -10.527 1.00 93.50 70 ASN A CA 1
ATOM 510 C C . ASN A 1 70 ? 18.866 -4.201 -11.704 1.00 93.50 70 ASN A C 1
ATOM 512 O O . ASN A 1 70 ? 19.166 -4.839 -12.718 1.00 93.50 70 ASN A O 1
ATOM 516 N N . THR A 1 71 ? 17.721 -3.522 -11.602 1.00 92.38 71 THR A N 1
ATOM 517 C CA . THR A 1 71 ? 16.748 -3.404 -12.695 1.00 92.38 71 THR A CA 1
ATOM 518 C C . THR A 1 71 ? 17.345 -2.635 -13.873 1.00 92.38 71 THR A C 1
ATOM 520 O O . THR A 1 71 ? 17.305 -3.118 -15.006 1.00 92.38 71 THR A O 1
ATOM 523 N N . ALA A 1 72 ? 17.977 -1.484 -13.620 1.00 91.56 72 ALA A N 1
ATOM 524 C CA . ALA A 1 72 ? 18.614 -0.682 -14.661 1.00 91.56 72 ALA A CA 1
ATOM 525 C C . ALA A 1 72 ? 19.758 -1.435 -15.367 1.00 91.56 72 ALA A C 1
ATOM 527 O O . ALA A 1 72 ? 19.858 -1.410 -16.597 1.00 91.56 72 ALA A O 1
ATOM 528 N N . LEU A 1 73 ? 20.584 -2.159 -14.604 1.00 91.81 73 LEU A N 1
ATOM 529 C CA . LEU A 1 73 ? 21.660 -2.997 -15.139 1.00 91.81 73 LEU A CA 1
ATOM 530 C C . LEU A 1 73 ? 21.122 -4.171 -15.968 1.00 91.81 73 LEU A C 1
ATOM 532 O O . LEU A 1 73 ? 21.666 -4.464 -17.031 1.00 91.81 73 LEU A O 1
ATOM 536 N N . SER A 1 74 ? 20.037 -4.809 -15.523 1.00 91.25 74 SER A N 1
ATOM 537 C CA . SER A 1 74 ? 19.440 -5.961 -16.214 1.00 91.25 74 SER A CA 1
ATOM 538 C C . SER A 1 74 ? 18.745 -5.587 -17.524 1.00 91.25 74 SER A C 1
ATOM 540 O O . SER A 1 74 ? 18.755 -6.376 -18.468 1.00 91.25 74 SER A O 1
ATOM 542 N N . ILE A 1 75 ? 18.169 -4.384 -17.607 1.00 89.88 75 ILE A N 1
ATOM 543 C CA . ILE A 1 75 ? 17.637 -3.824 -18.859 1.00 89.88 75 ILE A CA 1
ATOM 544 C C . ILE A 1 75 ? 18.785 -3.405 -19.792 1.00 89.88 75 ILE A C 1
ATOM 546 O O . ILE A 1 75 ? 18.701 -3.575 -21.011 1.00 89.88 75 ILE A O 1
ATOM 550 N N . GLY A 1 76 ? 19.872 -2.893 -19.214 1.00 89.44 76 GLY A N 1
ATOM 551 C CA . GLY A 1 76 ? 21.056 -2.421 -19.915 1.00 89.44 76 GLY A CA 1
ATOM 552 C C . GLY A 1 76 ? 21.034 -0.907 -20.118 1.00 89.44 76 GLY A C 1
ATOM 553 O O . GLY A 1 76 ? 20.126 -0.350 -20.740 1.00 89.44 76 GLY A O 1
ATOM 554 N N . ILE A 1 77 ? 22.091 -0.238 -19.650 1.00 85.69 77 ILE A N 1
ATOM 555 C CA . ILE A 1 77 ? 22.227 1.229 -19.672 1.00 85.69 77 ILE A CA 1
ATOM 556 C C . ILE A 1 77 ? 22.095 1.786 -21.097 1.00 85.69 77 ILE A C 1
ATOM 558 O O . ILE A 1 77 ? 21.479 2.830 -21.297 1.00 85.69 77 ILE A O 1
ATOM 562 N N . SER A 1 78 ? 22.611 1.079 -22.106 1.00 84.69 78 SER A N 1
ATOM 563 C CA . SER A 1 78 ? 22.505 1.500 -23.508 1.00 84.69 78 SER A CA 1
ATOM 564 C C . SER A 1 78 ? 21.058 1.524 -24.008 1.00 84.69 78 SER A C 1
ATOM 566 O O . SER A 1 78 ? 20.664 2.489 -24.656 1.00 84.69 78 SER A O 1
ATOM 568 N N . LYS A 1 79 ? 20.237 0.522 -23.656 1.00 86.19 79 LYS A N 1
ATOM 569 C CA . LYS A 1 79 ? 18.810 0.489 -24.025 1.00 86.19 79 LYS A CA 1
ATOM 570 C C . LYS A 1 79 ? 18.017 1.577 -23.308 1.00 86.19 79 LYS A C 1
ATOM 572 O O . LYS A 1 79 ? 17.146 2.197 -23.911 1.00 86.19 79 LYS A O 1
ATOM 577 N N . LEU A 1 80 ? 18.359 1.846 -22.047 1.00 87.31 80 LEU A N 1
ATOM 578 C CA . LEU A 1 80 ? 17.789 2.966 -21.302 1.00 87.31 80 LEU A CA 1
ATOM 579 C C . LEU A 1 80 ? 18.123 4.293 -21.976 1.00 87.31 80 LEU A C 1
ATOM 581 O O . LEU A 1 80 ? 17.225 5.088 -22.213 1.00 87.31 80 LEU A O 1
ATOM 585 N N . LYS A 1 81 ? 19.386 4.529 -22.349 1.00 87.56 81 LYS A N 1
ATOM 586 C CA . LYS A 1 81 ? 19.806 5.760 -23.042 1.00 87.56 81 LYS A CA 1
ATOM 587 C C . LYS A 1 81 ? 19.118 5.955 -24.396 1.00 87.56 81 LYS A C 1
ATOM 589 O O . LYS A 1 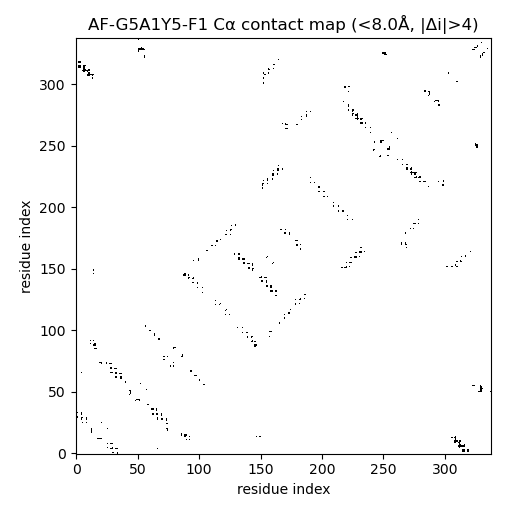81 ? 18.862 7.090 -24.774 1.00 87.56 81 LYS A O 1
ATOM 594 N N . GLN A 1 82 ? 18.806 4.869 -25.099 1.00 90.25 82 GLN A N 1
ATOM 595 C CA . GLN A 1 82 ? 18.156 4.911 -26.412 1.00 90.25 82 GLN A CA 1
ATOM 596 C C . GLN A 1 82 ? 16.639 5.146 -26.346 1.00 90.25 82 GLN A C 1
ATOM 598 O O . GLN A 1 82 ? 16.076 5.675 -27.299 1.00 90.25 82 GLN A O 1
ATOM 603 N N . SER A 1 83 ? 15.968 4.768 -25.251 1.00 88.12 83 SER A N 1
ATOM 604 C CA . SER A 1 83 ? 14.508 4.863 -25.130 1.00 88.12 83 SER A CA 1
ATOM 605 C C . SER A 1 83 ? 14.081 5.870 -24.051 1.00 88.12 83 SER A C 1
ATOM 607 O O . SER A 1 83 ? 13.999 5.509 -22.872 1.00 88.12 83 SER A O 1
ATOM 609 N N . PRO A 1 84 ? 13.740 7.122 -24.421 1.00 87.00 84 PRO A N 1
ATOM 610 C CA . PRO A 1 84 ? 13.253 8.117 -23.460 1.00 87.00 84 PRO A CA 1
ATOM 611 C C . PRO A 1 84 ? 11.915 7.708 -22.824 1.00 87.00 84 PRO A C 1
ATOM 613 O O . PRO A 1 84 ? 11.638 8.055 -21.677 1.00 87.00 84 PRO A O 1
ATOM 616 N N . VAL A 1 85 ? 11.100 6.917 -23.533 1.00 87.06 85 VAL A N 1
ATOM 617 C CA . VAL A 1 85 ? 9.843 6.362 -23.006 1.00 87.06 85 VAL A CA 1
ATOM 618 C C . VAL A 1 85 ? 10.121 5.417 -21.840 1.00 87.06 85 VAL A C 1
ATOM 620 O O . VAL A 1 85 ? 9.502 5.543 -20.785 1.00 87.06 85 VAL A O 1
ATOM 623 N N . LEU A 1 86 ? 11.093 4.515 -21.995 1.00 86.50 86 LEU A N 1
ATOM 624 C CA . LEU A 1 86 ? 11.449 3.554 -20.955 1.00 86.50 86 LEU A CA 1
ATOM 625 C C . LEU A 1 86 ? 12.068 4.240 -19.730 1.00 86.50 86 LEU A C 1
ATOM 627 O O . LEU A 1 86 ? 11.747 3.876 -18.601 1.00 86.50 86 LEU A O 1
ATOM 631 N N . GLN A 1 87 ? 12.902 5.266 -19.939 1.00 87.00 87 GLN A N 1
ATOM 632 C CA . GLN A 1 87 ? 13.417 6.088 -18.837 1.00 87.00 87 GLN A CA 1
ATOM 633 C C . GLN A 1 87 ? 12.279 6.727 -18.044 1.00 87.00 87 GLN A C 1
ATOM 635 O O . GLN A 1 87 ? 12.267 6.653 -16.818 1.00 87.00 87 GLN A O 1
ATOM 640 N N . LYS A 1 88 ? 11.299 7.311 -18.744 1.00 87.38 88 LYS A N 1
ATOM 641 C CA . LYS A 1 88 ? 10.139 7.940 -18.111 1.00 87.38 88 LYS A CA 1
ATOM 642 C C . LYS A 1 88 ? 9.301 6.925 -17.329 1.00 87.38 88 LYS A C 1
ATOM 644 O O . LYS A 1 88 ? 8.918 7.220 -16.203 1.00 87.38 88 LYS A O 1
ATOM 649 N N . GLN A 1 89 ? 9.062 5.731 -17.879 1.00 88.00 89 GLN A N 1
ATOM 650 C CA . GLN A 1 89 ? 8.329 4.655 -17.195 1.00 88.00 89 GLN A CA 1
ATOM 651 C C . GLN A 1 89 ? 9.042 4.192 -15.916 1.00 88.00 89 GLN A C 1
ATOM 653 O O . GLN A 1 89 ? 8.416 4.114 -14.862 1.00 88.00 89 GLN A O 1
ATOM 658 N N . LEU A 1 90 ? 10.354 3.935 -15.978 1.00 88.38 90 LEU A N 1
ATOM 659 C CA . LEU A 1 90 ? 11.128 3.514 -14.804 1.00 88.38 90 LEU A CA 1
ATOM 660 C C . LEU A 1 90 ? 11.249 4.616 -13.754 1.00 88.38 90 LEU A C 1
ATOM 662 O O . LEU A 1 90 ? 11.159 4.329 -12.565 1.00 88.38 90 LEU A O 1
ATOM 666 N N . PHE A 1 91 ? 11.416 5.871 -14.175 1.00 88.06 91 PHE A N 1
ATOM 667 C CA . PHE A 1 91 ? 11.421 7.007 -13.259 1.00 88.06 91 PHE A CA 1
ATOM 668 C C . PHE A 1 91 ? 10.077 7.144 -12.539 1.00 88.06 91 PHE A C 1
ATOM 670 O O . PHE A 1 91 ? 10.039 7.301 -11.322 1.00 88.06 91 PHE A O 1
ATOM 677 N N . THR A 1 92 ? 8.968 7.019 -13.270 1.00 86.88 92 THR A N 1
ATOM 678 C CA . THR A 1 92 ? 7.628 7.006 -12.681 1.00 86.88 92 THR A CA 1
ATOM 679 C C . THR A 1 92 ? 7.470 5.862 -11.676 1.00 86.88 92 THR A C 1
ATOM 681 O O . THR A 1 92 ? 7.016 6.110 -10.564 1.00 86.88 92 THR A O 1
ATOM 684 N N . LEU A 1 93 ? 7.888 4.638 -12.013 1.00 87.12 93 LEU A N 1
ATOM 685 C CA . LEU A 1 93 ? 7.837 3.494 -11.094 1.00 87.12 93 LEU A CA 1
ATOM 686 C C . LEU A 1 93 ? 8.694 3.707 -9.843 1.00 87.12 93 LEU A C 1
ATOM 688 O O . LEU A 1 93 ? 8.250 3.400 -8.740 1.00 87.12 93 LEU A O 1
ATOM 692 N N . LEU A 1 94 ? 9.885 4.289 -9.993 1.00 89.56 94 LEU A N 1
ATOM 693 C CA . LEU A 1 94 ? 10.732 4.661 -8.865 1.00 89.56 94 LEU A CA 1
ATOM 694 C C . LEU A 1 94 ? 10.028 5.674 -7.953 1.00 89.56 94 LEU A C 1
ATOM 696 O O . LEU A 1 94 ? 10.025 5.489 -6.741 1.00 89.56 94 LEU A O 1
ATOM 700 N N . MET A 1 95 ? 9.397 6.712 -8.512 1.00 88.38 95 MET A N 1
ATOM 701 C CA . MET A 1 95 ? 8.639 7.694 -7.725 1.00 88.38 95 MET A CA 1
ATOM 702 C C . MET A 1 95 ? 7.460 7.056 -6.983 1.00 88.38 95 MET A C 1
ATOM 704 O O . MET A 1 95 ? 7.213 7.402 -5.830 1.00 88.38 95 MET A O 1
ATOM 708 N N . ILE A 1 96 ? 6.767 6.095 -7.605 1.00 86.12 96 ILE A N 1
ATOM 709 C CA . ILE A 1 96 ? 5.685 5.336 -6.964 1.00 86.12 96 ILE A CA 1
ATOM 710 C C . ILE A 1 96 ? 6.231 4.545 -5.773 1.00 86.12 96 ILE A C 1
ATOM 712 O O . ILE A 1 96 ? 5.736 4.704 -4.661 1.00 86.12 96 ILE A O 1
ATOM 716 N N . VAL A 1 97 ? 7.283 3.748 -5.977 1.00 87.06 97 VAL A N 1
ATOM 717 C CA . VAL A 1 97 ? 7.890 2.922 -4.919 1.00 87.06 97 VAL A CA 1
ATOM 718 C C . VAL A 1 97 ? 8.477 3.786 -3.796 1.00 87.06 97 VAL A C 1
ATOM 720 O O . VAL A 1 97 ? 8.370 3.426 -2.626 1.00 87.06 97 VAL A O 1
ATOM 723 N N . LEU A 1 98 ? 9.046 4.953 -4.111 1.00 88.44 98 LEU A N 1
ATOM 724 C CA . LEU A 1 98 ? 9.520 5.910 -3.106 1.00 88.44 98 LEU A CA 1
ATOM 725 C C . LEU A 1 98 ? 8.367 6.513 -2.292 1.00 88.44 98 LEU A C 1
ATOM 727 O O . LEU A 1 98 ? 8.475 6.600 -1.070 1.00 88.44 98 LEU A O 1
ATOM 731 N N . ALA A 1 99 ? 7.261 6.894 -2.939 1.00 88.12 99 ALA A N 1
ATOM 732 C CA . ALA A 1 99 ? 6.073 7.394 -2.248 1.00 88.12 99 ALA A CA 1
ATOM 733 C C . ALA A 1 99 ? 5.465 6.320 -1.330 1.00 88.12 99 ALA A C 1
ATOM 735 O O . ALA A 1 99 ? 5.154 6.604 -0.175 1.00 88.12 99 ALA A O 1
ATOM 736 N N . GLN A 1 100 ? 5.374 5.075 -1.812 1.00 86.56 100 GLN A N 1
ATOM 737 C CA . GLN A 1 100 ? 4.972 3.921 -1.007 1.00 86.56 100 GLN A CA 1
ATOM 738 C C . GLN A 1 100 ? 5.922 3.713 0.179 1.00 86.56 100 GLN A C 1
ATOM 740 O O . GLN A 1 100 ? 5.462 3.558 1.304 1.00 86.56 100 GLN A O 1
ATOM 745 N N . GLY A 1 101 ? 7.239 3.770 -0.043 1.00 85.06 101 GLY A N 1
ATOM 746 C CA . GLY A 1 101 ? 8.245 3.662 1.012 1.00 85.06 101 GLY A CA 1
ATOM 747 C C . GLY A 1 101 ? 8.084 4.734 2.092 1.00 85.06 101 GLY A C 1
ATOM 748 O O . GLY A 1 101 ? 8.090 4.406 3.274 1.00 85.06 101 GLY A O 1
ATOM 749 N N . LEU A 1 102 ? 7.869 5.996 1.706 1.00 86.69 102 LEU A N 1
ATOM 750 C CA . LEU A 1 102 ? 7.646 7.102 2.644 1.00 86.69 102 LEU A CA 1
ATOM 751 C C . LEU A 1 102 ? 6.389 6.888 3.492 1.00 86.69 102 LEU A C 1
ATOM 753 O O . LEU A 1 102 ? 6.417 7.067 4.708 1.00 86.69 102 LEU A O 1
ATOM 757 N N . VAL A 1 103 ? 5.300 6.467 2.855 1.00 84.81 103 VAL A N 1
ATOM 758 C CA . VAL A 1 103 ? 4.053 6.085 3.521 1.00 84.81 103 VAL A CA 1
ATOM 759 C C . VAL A 1 103 ? 4.301 4.954 4.517 1.00 84.81 103 VAL A C 1
ATOM 761 O O . VAL A 1 103 ? 3.923 5.044 5.682 1.00 84.81 103 VAL A O 1
ATOM 764 N N . ALA A 1 104 ? 5.040 3.935 4.104 1.00 81.88 104 ALA A N 1
ATOM 765 C CA . ALA A 1 104 ? 5.353 2.796 4.945 1.00 81.88 104 ALA A CA 1
ATOM 766 C C . ALA A 1 104 ? 6.149 3.177 6.214 1.00 81.88 104 ALA A C 1
ATOM 768 O O . ALA A 1 104 ? 5.998 2.536 7.251 1.00 81.88 104 ALA A O 1
ATOM 769 N N . ILE A 1 105 ? 6.924 4.267 6.163 1.00 82.81 105 ILE A N 1
ATOM 770 C CA . ILE A 1 105 ? 7.638 4.863 7.306 1.00 82.81 105 ILE A CA 1
ATOM 771 C C . ILE A 1 105 ? 6.739 5.793 8.138 1.00 82.81 105 ILE A C 1
ATOM 773 O O . ILE A 1 105 ? 6.823 5.805 9.367 1.00 82.81 105 ILE A O 1
ATOM 777 N N . ALA A 1 106 ? 5.872 6.575 7.492 1.00 84.44 106 ALA A N 1
ATOM 778 C CA . ALA A 1 106 ? 5.004 7.545 8.159 1.00 84.44 106 ALA A CA 1
ATOM 779 C C . ALA A 1 106 ? 3.961 6.875 9.064 1.00 84.44 106 ALA A C 1
ATOM 781 O O . ALA A 1 106 ? 3.642 7.377 10.141 1.00 84.44 106 ALA A O 1
ATOM 782 N N . TYR A 1 107 ? 3.434 5.726 8.653 1.00 81.38 107 TYR A N 1
ATOM 783 C CA . TYR A 1 107 ? 2.344 5.080 9.372 1.00 81.38 107 TYR A CA 1
ATOM 784 C C . TYR A 1 107 ? 2.736 4.418 10.711 1.00 81.38 107 TYR A C 1
ATOM 786 O O . TYR A 1 107 ? 1.949 4.506 11.651 1.00 81.38 107 TYR A O 1
ATOM 794 N N . PRO A 1 108 ? 3.920 3.799 10.885 1.00 80.00 108 PRO A N 1
ATOM 795 C CA . PRO A 1 108 ? 4.428 3.426 12.206 1.00 80.00 108 PRO A CA 1
ATOM 796 C C . PRO A 1 108 ? 4.543 4.621 13.161 1.00 80.00 108 PRO A C 1
ATOM 798 O O . PRO A 1 108 ? 4.180 4.500 14.329 1.00 80.00 108 PRO A O 1
ATOM 801 N N . ILE A 1 109 ? 4.987 5.783 12.662 1.00 83.69 109 ILE A N 1
ATOM 802 C CA . ILE A 1 109 ? 5.062 7.030 13.443 1.00 83.69 109 ILE A CA 1
ATOM 803 C C . ILE A 1 109 ? 3.652 7.485 13.832 1.00 83.69 109 ILE A C 1
ATOM 805 O O . ILE A 1 109 ? 3.397 7.777 15.000 1.00 83.69 109 ILE A O 1
ATOM 809 N N . PHE A 1 110 ? 2.719 7.483 12.875 1.00 86.12 110 PHE A N 1
ATOM 810 C CA . PHE A 1 110 ? 1.308 7.755 13.135 1.00 86.12 110 PHE A CA 1
ATOM 811 C C . PHE A 1 110 ? 0.754 6.818 14.213 1.00 86.12 110 PHE A C 1
ATOM 813 O O . PHE A 1 110 ? 0.176 7.288 15.187 1.00 86.12 110 PHE A O 1
ATOM 820 N N . ASN A 1 111 ? 0.983 5.509 14.091 1.00 82.00 111 ASN A N 1
ATOM 821 C CA . ASN A 1 111 ? 0.518 4.518 15.056 1.00 82.00 111 ASN A CA 1
ATOM 822 C C . ASN A 1 111 ? 1.104 4.765 16.454 1.00 82.00 111 ASN A C 1
ATOM 824 O O . ASN A 1 111 ? 0.362 4.763 17.432 1.00 82.00 111 ASN A O 1
ATOM 828 N N . ALA A 1 112 ? 2.407 5.045 16.552 1.00 82.44 112 ALA A N 1
ATOM 829 C CA . ALA A 1 112 ? 3.078 5.338 17.818 1.00 82.44 112 ALA A CA 1
ATOM 830 C C . ALA A 1 112 ? 2.495 6.570 18.530 1.00 82.44 112 ALA A C 1
ATOM 832 O O . ALA A 1 112 ? 2.388 6.587 19.756 1.00 82.44 112 ALA A O 1
ATOM 833 N N . ILE A 1 113 ? 2.085 7.590 17.771 1.00 87.69 113 ILE A N 1
ATOM 834 C CA . ILE A 1 113 ? 1.388 8.761 18.313 1.00 87.69 113 ILE A CA 1
ATOM 835 C C . ILE A 1 113 ? -0.054 8.391 18.684 1.00 87.69 113 ILE A C 1
ATOM 837 O O . ILE A 1 113 ? -0.493 8.682 19.794 1.00 87.69 113 ILE A O 1
ATOM 841 N N . PHE A 1 114 ? -0.779 7.702 17.798 1.00 85.94 114 PHE A N 1
ATOM 842 C CA . PHE A 1 114 ? -2.192 7.351 17.965 1.00 85.94 114 PHE A CA 1
ATOM 843 C C . PHE A 1 114 ? -2.457 6.558 19.251 1.00 85.94 114 PHE A C 1
ATOM 845 O O . PHE A 1 114 ? -3.413 6.861 19.967 1.00 85.94 114 PHE A O 1
ATOM 852 N N . ILE A 1 115 ? -1.595 5.589 19.580 1.00 83.75 115 ILE A N 1
ATOM 853 C CA . ILE A 1 115 ? -1.734 4.772 20.799 1.00 83.75 115 ILE A CA 1
ATOM 854 C C . ILE A 1 115 ? -1.443 5.549 22.091 1.00 83.75 115 ILE A C 1
ATOM 856 O O . ILE A 1 115 ? -1.882 5.131 23.158 1.00 83.75 115 ILE A O 1
ATOM 860 N N . ARG A 1 116 ? -0.703 6.666 22.015 1.00 86.81 116 ARG A N 1
ATOM 861 C CA . ARG A 1 116 ? -0.379 7.522 23.172 1.00 86.81 116 ARG A CA 1
ATOM 862 C C . ARG A 1 116 ? -1.450 8.578 23.446 1.00 86.81 116 ARG A C 1
ATOM 864 O O . ARG A 1 116 ? -1.486 9.143 24.536 1.00 86.81 116 ARG A O 1
ATOM 871 N N . LEU A 1 117 ? -2.301 8.870 22.465 1.00 88.31 117 LEU A N 1
ATOM 872 C CA . LEU A 1 117 ? -3.413 9.804 22.610 1.00 88.31 117 LEU A CA 1
ATOM 873 C C . LEU A 1 117 ? -4.629 9.110 23.238 1.00 88.31 117 LEU A C 1
ATOM 875 O O . LEU A 1 117 ? -4.837 7.913 23.066 1.00 88.31 117 LEU A O 1
ATOM 879 N N . SER A 1 118 ? -5.470 9.872 23.936 1.00 87.38 118 SER A N 1
ATOM 880 C CA . SER A 1 118 ? -6.732 9.379 24.502 1.00 87.38 118 SER A CA 1
ATOM 881 C C . SER A 1 118 ? -7.836 10.435 24.405 1.00 87.38 118 SER A C 1
ATOM 883 O O . SER A 1 118 ? -7.572 11.633 24.294 1.00 87.38 118 SER A O 1
ATOM 885 N N . GLY A 1 119 ? -9.096 9.997 24.408 1.00 86.25 119 GLY A N 1
ATOM 886 C CA . GLY A 1 119 ? -10.251 10.896 24.357 1.00 86.25 119 GLY A CA 1
ATOM 887 C C . GLY A 1 119 ? -10.331 11.713 23.061 1.00 86.25 119 GLY A C 1
ATOM 888 O O . GLY A 1 119 ? -10.175 11.185 21.961 1.00 86.25 119 GLY A O 1
ATOM 889 N N . ILE A 1 120 ? -10.600 13.016 23.182 1.00 86.06 120 ILE A N 1
ATOM 890 C CA . ILE A 1 120 ? -10.859 13.904 22.034 1.00 86.06 120 ILE A CA 1
ATOM 891 C C . ILE A 1 120 ? -9.622 14.055 21.141 1.00 86.06 120 ILE A C 1
ATOM 893 O O . ILE A 1 120 ? -9.756 14.103 19.920 1.00 86.06 120 ILE A O 1
ATOM 897 N N . THR A 1 121 ? -8.418 14.095 21.717 1.00 87.62 121 THR A N 1
ATOM 898 C CA . THR A 1 121 ? -7.181 14.264 20.937 1.00 87.62 121 THR A CA 1
ATOM 899 C C . THR A 1 121 ? -6.916 13.061 20.038 1.00 87.62 121 THR A C 1
ATOM 901 O O . THR A 1 121 ? -6.549 13.249 18.881 1.00 87.62 121 THR A O 1
ATOM 904 N N . GLN A 1 122 ? -7.193 11.841 20.515 1.00 86.94 122 GLN A N 1
ATOM 905 C CA . GLN A 1 122 ? -7.129 10.629 19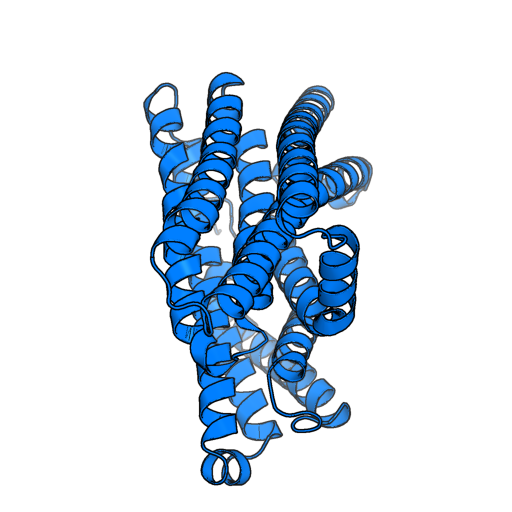.691 1.00 86.94 122 GLN A CA 1
ATOM 906 C C . GLN A 1 122 ? -8.133 10.695 18.531 1.00 86.94 122 GLN A C 1
ATOM 908 O O . GLN A 1 122 ? -7.783 10.378 17.398 1.00 86.94 122 GLN A O 1
ATOM 913 N N . THR A 1 123 ? -9.355 11.170 18.792 1.00 85.69 123 THR A N 1
ATOM 914 C CA . THR A 1 123 ? -10.402 11.317 17.769 1.00 85.69 123 THR A CA 1
ATOM 915 C C . THR A 1 123 ? -10.058 12.364 16.712 1.00 85.69 123 THR A C 1
ATOM 917 O O . THR A 1 123 ? -10.254 12.111 15.531 1.00 85.69 123 THR A O 1
ATOM 920 N N . VAL A 1 124 ? -9.510 13.522 17.087 1.00 87.62 124 VAL A N 1
ATOM 921 C CA . VAL A 1 124 ? -9.075 14.537 16.106 1.00 87.62 124 VAL A CA 1
ATOM 922 C C . VAL A 1 124 ? -7.912 14.014 15.258 1.00 87.62 124 VAL A C 1
ATOM 924 O O . VAL A 1 124 ? -7.843 14.278 14.059 1.00 87.62 124 VAL A O 1
ATOM 927 N N . PHE A 1 125 ? -7.017 13.227 15.853 1.00 89.31 125 PHE A N 1
ATOM 928 C CA . PHE A 1 125 ? -5.864 12.672 15.151 1.00 89.31 125 PHE A CA 1
ATOM 929 C C . PHE A 1 125 ? -6.244 11.659 14.053 1.00 89.31 125 PHE A C 1
ATOM 931 O O . PHE A 1 125 ? -5.479 11.480 13.107 1.00 89.31 125 PHE A O 1
ATOM 938 N N . VAL A 1 126 ? -7.449 11.073 14.101 1.00 85.94 126 VAL A N 1
ATOM 939 C CA . VAL A 1 126 ? -7.994 10.193 13.044 1.00 85.94 126 VAL A CA 1
ATOM 940 C C . VAL A 1 126 ? -7.945 10.846 11.660 1.00 85.94 126 VAL A C 1
ATOM 942 O O . VAL A 1 126 ? -7.609 10.177 10.686 1.00 85.94 126 VAL A O 1
ATOM 945 N N . PHE A 1 127 ? -8.193 12.156 11.565 1.00 85.69 127 PHE A N 1
ATOM 946 C CA . PHE A 1 127 ? -8.239 12.871 10.285 1.00 85.69 127 PHE A CA 1
ATOM 947 C C . PHE A 1 127 ? -6.886 12.972 9.567 1.00 85.69 127 PHE A C 1
ATOM 949 O O . PHE A 1 127 ? -6.844 13.276 8.376 1.00 85.69 127 PHE A O 1
ATOM 956 N N . VAL A 1 128 ? -5.775 12.677 10.245 1.00 88.00 128 VAL A N 1
ATOM 957 C CA . VAL A 1 128 ? -4.449 12.661 9.613 1.00 88.00 128 VAL A CA 1
ATOM 958 C C . VAL A 1 128 ? -4.324 11.508 8.614 1.00 88.00 128 VAL A C 1
ATOM 960 O O . VAL A 1 128 ? -3.684 11.683 7.580 1.00 88.00 128 VAL A O 1
ATOM 963 N N . MET A 1 129 ? -4.961 10.356 8.857 1.00 84.25 129 MET A N 1
ATOM 964 C CA . MET A 1 129 ? -4.881 9.219 7.931 1.00 84.25 129 MET A CA 1
ATOM 965 C C . MET A 1 129 ? -5.503 9.537 6.556 1.00 84.25 129 MET A C 1
ATOM 967 O O . MET A 1 129 ? -4.795 9.378 5.556 1.00 84.25 129 MET A O 1
ATOM 971 N N . PRO A 1 130 ? -6.724 10.101 6.467 1.00 83.94 130 PRO A N 1
ATOM 972 C CA . PRO A 1 130 ? -7.254 10.603 5.203 1.00 83.94 130 PRO A CA 1
ATOM 973 C C . PRO A 1 130 ? -6.351 11.637 4.515 1.00 83.94 130 PRO A C 1
ATOM 975 O O . PRO A 1 130 ? -6.212 11.613 3.292 1.00 83.94 130 PRO A O 1
ATOM 978 N N . MET A 1 131 ? -5.684 12.519 5.273 1.00 85.69 131 MET A N 1
ATOM 979 C CA . MET A 1 131 ? -4.750 13.500 4.698 1.00 85.69 131 MET A CA 1
ATOM 980 C C . MET A 1 131 ? -3.510 12.835 4.090 1.00 85.69 131 MET A C 1
ATOM 982 O O . MET A 1 131 ? -3.087 13.214 2.992 1.00 85.69 131 MET A O 1
ATOM 986 N N . ILE A 1 132 ? -2.941 11.826 4.761 1.00 87.25 132 ILE A N 1
ATOM 987 C CA . ILE A 1 132 ? -1.820 11.038 4.227 1.00 87.25 132 ILE A CA 1
ATOM 988 C C . ILE A 1 132 ? -2.266 10.304 2.956 1.00 87.25 132 ILE A C 1
ATOM 990 O O . ILE A 1 132 ? -1.589 10.397 1.927 1.00 87.25 132 ILE A O 1
ATOM 994 N N . LYS A 1 133 ? -3.429 9.639 2.996 1.00 87.25 133 LYS A N 1
ATOM 995 C CA . LYS A 1 133 ? -4.036 8.932 1.856 1.00 87.25 133 LYS A CA 1
ATOM 996 C C . LYS A 1 133 ? -4.207 9.869 0.658 1.00 87.25 133 LYS A C 1
ATOM 998 O O . LYS A 1 133 ? -3.697 9.584 -0.426 1.00 87.25 133 LYS A O 1
ATOM 1003 N N . PHE A 1 134 ? -4.849 11.020 0.859 1.00 86.00 134 PHE A N 1
ATOM 1004 C CA . PHE A 1 134 ? -5.083 12.024 -0.180 1.00 86.00 134 PHE A CA 1
ATOM 1005 C C . PHE A 1 134 ? -3.778 12.563 -0.780 1.00 86.00 134 PHE A C 1
ATOM 1007 O O . PHE A 1 134 ? -3.602 12.564 -1.999 1.00 86.00 134 PHE A O 1
ATOM 1014 N N . THR A 1 135 ? -2.828 12.959 0.070 1.00 86.38 135 THR A N 1
ATOM 1015 C CA . THR A 1 135 ? -1.537 13.507 -0.372 1.00 86.38 135 THR A CA 1
ATOM 1016 C C . THR A 1 135 ? -0.758 12.480 -1.193 1.00 86.38 135 THR A C 1
ATOM 1018 O O . THR A 1 135 ? -0.231 12.796 -2.260 1.00 86.38 135 THR A O 1
ATOM 1021 N N . THR A 1 136 ? -0.747 11.222 -0.748 1.00 87.31 136 THR A N 1
ATOM 1022 C CA . THR A 1 136 ? -0.063 10.128 -1.448 1.00 87.31 136 THR A CA 1
ATOM 1023 C C . THR A 1 136 ? -0.706 9.850 -2.800 1.00 87.31 136 THR A C 1
ATOM 1025 O O . THR A 1 136 ? -0.002 9.752 -3.806 1.00 87.31 136 THR A O 1
ATOM 1028 N N . LYS A 1 137 ? -2.044 9.789 -2.851 1.00 87.69 137 LYS A N 1
ATOM 1029 C CA . LYS A 1 137 ? -2.796 9.638 -4.102 1.00 87.69 137 LYS A CA 1
ATOM 1030 C C . LYS A 1 137 ? -2.434 10.731 -5.097 1.00 87.69 137 LYS A C 1
ATOM 1032 O O . LYS A 1 137 ? -2.167 10.420 -6.252 1.00 87.69 137 LYS A O 1
ATOM 1037 N N . GLN A 1 138 ? -2.334 11.983 -4.650 1.00 85.38 138 GLN A N 1
ATOM 1038 C CA . GLN A 1 138 ? -1.978 13.101 -5.520 1.00 85.38 138 GLN A CA 1
ATOM 1039 C C . GLN A 1 138 ? -0.541 13.005 -6.057 1.00 85.38 138 GLN A C 1
ATOM 1041 O O . GLN A 1 138 ? -0.309 13.238 -7.246 1.00 85.38 138 GLN A O 1
ATOM 1046 N N . ILE A 1 139 ? 0.424 12.629 -5.211 1.00 85.88 139 ILE A N 1
ATOM 1047 C CA . ILE A 1 139 ? 1.827 12.437 -5.614 1.00 85.88 139 ILE A CA 1
ATOM 1048 C C . ILE A 1 139 ? 1.937 11.314 -6.652 1.00 85.88 139 ILE A C 1
ATOM 1050 O O . ILE A 1 139 ? 2.545 11.499 -7.714 1.00 85.88 139 ILE A O 1
ATOM 1054 N N . ILE A 1 140 ? 1.318 10.165 -6.371 1.00 85.75 140 ILE A N 1
ATOM 1055 C CA . ILE A 1 140 ? 1.357 8.989 -7.244 1.00 85.75 140 ILE A CA 1
ATOM 1056 C C . ILE A 1 140 ? 0.612 9.274 -8.548 1.00 85.75 140 ILE A C 1
ATOM 1058 O O . ILE A 1 140 ? 1.171 9.032 -9.612 1.00 85.75 140 ILE A O 1
ATOM 1062 N N . ALA A 1 141 ? -0.585 9.864 -8.502 1.00 83.94 141 ALA A N 1
ATOM 1063 C CA . ALA A 1 141 ? -1.357 10.204 -9.695 1.00 83.94 141 ALA A CA 1
ATOM 1064 C C . ALA A 1 141 ? -0.610 11.201 -10.591 1.00 83.94 141 ALA A C 1
ATOM 1066 O O . ALA A 1 141 ? -0.562 11.023 -11.807 1.00 83.94 141 ALA A O 1
ATOM 1067 N N . SER A 1 142 ? 0.029 12.219 -10.001 1.00 81.88 142 SER A N 1
ATOM 1068 C CA . SER A 1 142 ? 0.846 13.186 -10.742 1.00 81.88 142 SER A CA 1
ATOM 1069 C C . SER A 1 142 ? 2.046 12.522 -11.426 1.00 81.88 142 SER A C 1
ATOM 1071 O O . SER A 1 142 ? 2.312 12.783 -12.601 1.00 81.88 142 SER A O 1
ATOM 1073 N N . SER A 1 143 ? 2.722 11.612 -10.722 1.00 79.88 143 SER A N 1
ATOM 1074 C CA . SER A 1 143 ? 3.890 10.877 -11.228 1.00 79.88 143 SER A CA 1
ATOM 1075 C C . SER A 1 143 ? 3.518 9.842 -12.292 1.00 79.88 143 SER A C 1
ATOM 1077 O O . SER A 1 143 ? 4.262 9.627 -13.252 1.00 79.88 143 SER A O 1
ATOM 1079 N N . ALA A 1 144 ? 2.351 9.217 -12.134 1.00 78.44 144 ALA A N 1
ATOM 1080 C CA . ALA A 1 144 ? 1.846 8.152 -12.981 1.00 78.44 144 ALA A CA 1
ATOM 1081 C C . ALA A 1 144 ? 1.220 8.649 -14.288 1.00 78.44 144 ALA A C 1
ATOM 1083 O O . ALA A 1 144 ? 0.979 7.826 -15.158 1.00 78.44 144 ALA A O 1
ATOM 1084 N N . LYS A 1 145 ? 1.034 9.962 -14.507 1.00 77.19 145 LYS A N 1
ATOM 1085 C CA . LYS A 1 145 ? 0.482 10.519 -15.768 1.00 77.19 145 LYS A CA 1
ATOM 1086 C C . LYS A 1 145 ? 1.134 9.959 -17.039 1.00 77.19 145 LYS A C 1
ATOM 1088 O O . LYS A 1 145 ? 0.486 9.866 -18.073 1.00 77.19 145 LYS A O 1
ATOM 1093 N N . SER A 1 146 ? 2.411 9.582 -16.965 1.00 70.38 146 SER A N 1
ATOM 1094 C CA . SER A 1 146 ? 3.168 8.970 -18.064 1.00 70.38 146 SER A CA 1
ATOM 1095 C C . SER A 1 146 ? 2.689 7.569 -18.464 1.00 70.38 146 SER A C 1
ATOM 1097 O O . SER A 1 146 ? 2.982 7.135 -19.575 1.00 70.38 146 SER A O 1
ATOM 1099 N N . LEU A 1 147 ? 1.965 6.878 -17.582 1.00 68.44 147 LEU A N 1
ATOM 1100 C CA . LEU A 1 147 ? 1.466 5.520 -17.768 1.00 68.44 147 LEU A CA 1
ATOM 1101 C C . LEU A 1 147 ? 0.084 5.479 -18.442 1.00 68.44 147 LEU A C 1
ATOM 1103 O O . LEU A 1 147 ? -0.386 4.379 -18.670 1.00 68.44 147 LEU A O 1
ATOM 1107 N N . HIS A 1 148 ? -0.541 6.627 -18.753 1.00 65.12 148 HIS A N 1
ATOM 1108 C CA . HIS A 1 148 ? -1.817 6.856 -19.473 1.00 65.12 148 HIS A CA 1
ATOM 1109 C C . HIS A 1 148 ? -3.013 5.912 -19.191 1.00 65.12 148 HIS A C 1
ATOM 1111 O O . HIS A 1 148 ? -4.049 6.395 -18.753 1.00 65.12 148 HIS A O 1
ATOM 1117 N N . GLU A 1 149 ? -2.898 4.604 -19.413 1.00 65.31 149 GLU A N 1
ATOM 1118 C CA . GLU A 1 149 ? -3.941 3.589 -19.185 1.00 65.31 149 GLU A CA 1
ATOM 1119 C C . GLU A 1 149 ? -3.890 2.956 -17.780 1.00 65.31 149 GLU A C 1
ATOM 1121 O O . GLU A 1 149 ? -4.876 2.393 -17.322 1.00 65.31 149 GLU A O 1
ATOM 1126 N N . TYR A 1 150 ? -2.769 3.067 -17.057 1.00 67.94 150 TYR A N 1
ATOM 1127 C CA . TYR A 1 150 ? -2.536 2.306 -15.813 1.00 67.94 150 TYR A CA 1
ATOM 1128 C C . TYR A 1 150 ? -2.621 3.154 -14.536 1.00 67.94 150 TYR A C 1
ATOM 1130 O O . TYR A 1 150 ? -2.412 2.647 -13.432 1.00 67.94 150 TYR A O 1
ATOM 1138 N N . VAL A 1 151 ? -2.901 4.455 -14.662 1.00 74.50 151 VAL A N 1
ATOM 1139 C CA . VAL A 1 151 ? -2.796 5.420 -13.554 1.00 74.50 151 VAL A CA 1
ATOM 1140 C C . VAL A 1 151 ? -3.774 5.102 -12.428 1.00 74.50 151 VAL A C 1
ATOM 1142 O O . VAL A 1 151 ? -3.368 5.067 -11.271 1.00 74.50 151 VAL A O 1
ATOM 1145 N N . GLY A 1 152 ? -5.036 4.830 -12.764 1.00 80.19 152 GLY A N 1
ATOM 1146 C CA . GLY A 1 152 ? -6.100 4.599 -11.788 1.00 80.19 152 GLY A CA 1
ATOM 1147 C C . GLY A 1 152 ? -5.815 3.375 -10.918 1.00 80.19 152 GLY A C 1
ATOM 1148 O O . GLY A 1 152 ? -5.630 3.533 -9.710 1.00 80.19 152 GLY A O 1
ATOM 1149 N N . PRO A 1 153 ? -5.666 2.179 -11.518 1.00 81.94 153 PRO A N 1
ATOM 1150 C CA . PRO A 1 153 ? -5.329 0.972 -10.775 1.00 81.94 153 PRO A CA 1
ATOM 1151 C C . PRO A 1 153 ? -4.030 1.098 -9.983 1.00 81.94 153 PRO A C 1
ATOM 1153 O O . PRO A 1 153 ? -3.985 0.721 -8.817 1.00 81.94 153 PRO A O 1
ATOM 1156 N N . THR A 1 154 ? -2.987 1.691 -10.566 1.00 80.81 154 THR A N 1
ATOM 1157 C CA . THR A 1 154 ? -1.710 1.868 -9.864 1.00 80.81 154 THR A CA 1
ATOM 1158 C C . THR A 1 154 ? -1.871 2.721 -8.608 1.00 80.81 154 THR A C 1
ATOM 1160 O O . THR A 1 154 ? -1.364 2.339 -7.557 1.00 80.81 154 THR A O 1
ATOM 1163 N N . VAL A 1 155 ? -2.597 3.842 -8.680 1.00 86.25 155 VAL A N 1
ATOM 1164 C CA . VAL A 1 155 ? -2.855 4.710 -7.518 1.00 86.25 155 VAL A CA 1
ATOM 1165 C C . VAL A 1 155 ? -3.648 3.964 -6.445 1.00 86.25 155 VAL A C 1
ATOM 1167 O O . VAL A 1 155 ? -3.240 3.964 -5.284 1.00 86.25 155 VAL A O 1
ATOM 1170 N N . VAL A 1 156 ? -4.736 3.294 -6.830 1.00 87.62 156 VAL A N 1
ATOM 1171 C CA . VAL A 1 156 ? -5.608 2.560 -5.903 1.00 87.62 156 VAL A CA 1
ATOM 1172 C C . VAL A 1 156 ? -4.848 1.429 -5.206 1.00 87.62 156 VAL A C 1
ATOM 1174 O O . VAL A 1 156 ? -4.777 1.387 -3.981 1.00 87.62 156 VAL A O 1
ATOM 1177 N N . PHE A 1 157 ? -4.184 0.549 -5.958 1.00 85.31 157 PHE A N 1
ATOM 1178 C CA . PHE A 1 157 ? -3.456 -0.582 -5.375 1.00 85.31 157 PHE A CA 1
ATOM 1179 C C . PHE A 1 157 ? -2.182 -0.170 -4.621 1.00 85.31 157 PHE A C 1
ATOM 1181 O O . PHE A 1 157 ? -1.737 -0.891 -3.726 1.00 85.31 157 PHE A O 1
ATOM 1188 N N . SER A 1 158 ? -1.602 0.990 -4.942 1.00 84.12 158 SER A N 1
ATOM 1189 C CA . SER A 1 158 ? -0.474 1.548 -4.189 1.00 84.12 158 SER A CA 1
ATOM 1190 C C . SER A 1 158 ? -0.889 2.096 -2.834 1.00 84.12 158 SER A C 1
ATOM 1192 O O . SER A 1 158 ? -0.171 1.878 -1.865 1.00 84.12 158 SER A O 1
ATOM 1194 N N . VAL A 1 159 ? -2.002 2.829 -2.766 1.00 87.62 159 VAL A N 1
ATOM 1195 C CA . VAL A 1 159 ? -2.363 3.597 -1.567 1.00 87.62 159 VAL A CA 1
ATOM 1196 C C . VAL A 1 159 ? -3.449 2.910 -0.751 1.00 87.62 159 VAL A C 1
ATOM 1198 O O . VAL A 1 159 ? -3.289 2.752 0.457 1.00 87.62 159 VAL A O 1
ATOM 1201 N N . ASP A 1 160 ? -4.536 2.476 -1.389 1.00 88.44 160 ASP A N 1
ATOM 1202 C CA . ASP A 1 160 ? -5.739 2.026 -0.682 1.00 88.44 160 ASP A CA 1
ATOM 1203 C C . ASP A 1 160 ? -5.535 0.668 -0.024 1.00 88.44 160 ASP A C 1
ATOM 1205 O O . ASP A 1 160 ? -5.940 0.483 1.119 1.00 88.44 160 ASP A O 1
ATOM 1209 N N . VAL A 1 161 ? -4.804 -0.244 -0.675 1.00 86.50 161 VAL A N 1
ATOM 1210 C CA . VAL A 1 161 ? -4.452 -1.547 -0.083 1.00 86.50 161 VAL A CA 1
ATOM 1211 C C . VAL A 1 161 ? -3.766 -1.357 1.264 1.00 86.50 161 VAL A C 1
ATOM 1213 O O . VAL A 1 161 ? -4.176 -1.927 2.272 1.00 86.50 161 VAL A O 1
ATOM 1216 N N . PHE A 1 162 ? -2.720 -0.535 1.281 1.00 82.75 162 PHE A N 1
ATOM 1217 C CA . PHE A 1 162 ? -1.945 -0.266 2.479 1.00 82.75 162 PHE A CA 1
ATOM 1218 C C . PHE A 1 162 ? -2.766 0.477 3.534 1.00 82.75 162 PHE A C 1
ATOM 1220 O O . PHE A 1 162 ? -2.769 0.081 4.700 1.00 82.75 162 PHE A O 1
ATOM 1227 N N . ASN A 1 163 ? -3.493 1.517 3.116 1.00 86.62 163 ASN A N 1
ATOM 1228 C CA . ASN A 1 163 ? -4.345 2.300 3.999 1.00 86.62 163 ASN A CA 1
ATOM 1229 C C . ASN A 1 163 ? -5.354 1.406 4.725 1.00 86.62 163 ASN A C 1
ATOM 1231 O O . ASN A 1 163 ? -5.435 1.475 5.943 1.00 86.62 163 ASN A O 1
ATOM 1235 N N . VAL A 1 164 ? -6.043 0.508 4.015 1.00 86.00 164 VAL A N 1
ATOM 1236 C CA . VAL A 1 164 ? -7.047 -0.391 4.604 1.00 86.00 164 VAL A CA 1
ATOM 1237 C C . VAL A 1 164 ? -6.463 -1.278 5.704 1.00 86.00 164 VAL A C 1
ATOM 1239 O O . VAL A 1 164 ? -7.059 -1.412 6.774 1.00 86.00 164 VAL A O 1
ATOM 1242 N N . PHE A 1 165 ? -5.280 -1.859 5.489 1.00 81.81 165 PHE A N 1
ATOM 1243 C CA . PHE A 1 165 ? -4.634 -2.652 6.535 1.00 81.81 165 PHE A CA 1
ATOM 1244 C C . PHE A 1 165 ? -4.292 -1.811 7.768 1.00 81.81 165 PHE A C 1
ATOM 1246 O O . PHE A 1 165 ? -4.436 -2.285 8.895 1.00 81.81 165 PHE A O 1
ATOM 1253 N N . TYR A 1 166 ? -3.871 -0.561 7.577 1.00 80.94 166 TYR A N 1
ATOM 1254 C CA . TYR A 1 166 ? -3.586 0.343 8.688 1.00 80.94 166 TYR A CA 1
ATOM 1255 C C . TYR A 1 166 ? -4.830 0.836 9.407 1.00 80.94 166 TYR A C 1
ATOM 1257 O O . TYR A 1 166 ? -4.827 0.872 10.633 1.00 80.94 166 TYR A O 1
ATOM 1265 N N . VAL A 1 167 ? -5.895 1.150 8.674 1.00 82.62 167 VAL A N 1
ATOM 1266 C CA . VAL A 1 167 ? -7.215 1.452 9.231 1.00 82.62 167 VAL A CA 1
ATOM 1267 C C . VAL A 1 167 ? -7.647 0.315 10.158 1.00 82.62 167 VAL A C 1
ATOM 1269 O O . VAL A 1 167 ? -7.987 0.564 11.313 1.00 82.62 167 VAL A O 1
ATOM 1272 N N . ALA A 1 168 ? -7.533 -0.940 9.708 1.00 80.12 168 ALA A N 1
ATOM 1273 C CA . ALA A 1 168 ? -7.875 -2.108 10.519 1.00 80.12 168 ALA A CA 1
ATOM 1274 C C . ALA A 1 168 ? -7.014 -2.224 11.795 1.00 80.12 168 ALA A C 1
ATOM 1276 O O . ALA A 1 168 ? -7.521 -2.575 12.862 1.00 80.12 168 ALA A O 1
ATOM 1277 N N . ILE A 1 169 ? -5.719 -1.896 11.719 1.00 78.56 169 ILE A N 1
ATOM 1278 C CA . ILE A 1 169 ? -4.831 -1.857 12.894 1.00 78.56 169 ILE A CA 1
ATOM 1279 C C . ILE A 1 169 ? -5.244 -0.730 13.850 1.00 78.56 169 ILE A C 1
ATOM 1281 O O . ILE A 1 169 ? -5.350 -0.951 15.054 1.00 78.56 169 ILE A O 1
ATOM 1285 N N . CYS A 1 170 ? -5.526 0.470 13.345 1.00 79.44 170 CYS A N 1
ATOM 1286 C CA . CYS A 1 170 ? -5.959 1.591 14.175 1.00 79.44 170 CYS A CA 1
ATOM 1287 C C . CYS A 1 170 ? -7.306 1.317 14.849 1.00 79.44 170 CYS A C 1
ATOM 1289 O O . CYS A 1 170 ? -7.461 1.650 16.020 1.00 79.44 170 CYS A O 1
ATOM 1291 N N . MET A 1 171 ? -8.245 0.653 14.168 1.00 79.44 171 MET A N 1
ATOM 1292 C CA . MET A 1 171 ? -9.502 0.197 14.771 1.00 79.44 171 MET A CA 1
ATOM 1293 C C . MET A 1 171 ? -9.268 -0.818 15.893 1.00 79.44 171 MET A C 1
ATOM 1295 O O . MET A 1 171 ? -9.898 -0.715 16.941 1.00 79.44 171 MET A O 1
ATOM 1299 N N . GLN A 1 172 ? -8.331 -1.755 15.712 1.00 77.75 172 GLN A N 1
ATOM 1300 C CA . GLN A 1 172 ? -7.948 -2.719 16.751 1.00 77.75 172 GLN A CA 1
ATOM 1301 C C . GLN A 1 172 ? -7.335 -2.042 17.989 1.00 77.75 172 GLN A C 1
ATOM 1303 O O . GLN A 1 172 ? -7.523 -2.505 19.117 1.00 77.75 172 GLN A O 1
ATOM 1308 N N . MET A 1 173 ? -6.575 -0.968 17.775 1.00 76.00 173 MET A N 1
ATOM 1309 C CA . MET A 1 173 ? -5.866 -0.240 18.830 1.00 76.00 173 MET A CA 1
ATOM 1310 C C . MET A 1 173 ? -6.686 0.906 19.438 1.00 76.00 173 MET A C 1
ATOM 1312 O O . MET A 1 173 ? -6.298 1.446 20.474 1.00 76.00 173 MET A O 1
ATOM 1316 N N . ALA A 1 174 ? -7.800 1.293 18.815 1.00 77.69 174 ALA A N 1
ATOM 1317 C CA . ALA A 1 174 ? -8.649 2.373 19.289 1.00 77.69 174 ALA A CA 1
ATOM 1318 C C . ALA A 1 174 ? -9.208 2.059 20.682 1.00 77.69 174 ALA A C 1
ATOM 1320 O O . ALA A 1 174 ? -9.681 0.959 20.963 1.00 77.69 174 ALA A O 1
ATOM 1321 N N . THR A 1 175 ? -9.180 3.062 21.559 1.00 70.19 175 THR A N 1
ATOM 1322 C CA . THR A 1 175 ? -9.637 2.905 22.948 1.00 70.19 175 THR A CA 1
ATOM 1323 C C . THR A 1 175 ? -11.159 2.954 23.081 1.00 70.19 175 THR A C 1
ATOM 1325 O O . THR A 1 175 ? -11.706 2.450 24.059 1.00 70.19 175 THR A O 1
ATOM 1328 N N . SER A 1 176 ? -11.855 3.537 22.096 1.00 78.81 176 SER A N 1
ATOM 1329 C CA . SER A 1 176 ? -13.310 3.676 22.097 1.00 78.81 176 SER A CA 1
ATOM 1330 C C . SER A 1 176 ? -13.936 3.255 20.768 1.00 78.81 176 SER A C 1
ATOM 1332 O O . SER A 1 176 ? -13.420 3.563 19.689 1.00 78.81 176 SER A O 1
ATOM 1334 N N . THR A 1 177 ? -15.110 2.624 20.846 1.00 78.25 177 THR A N 1
ATOM 1335 C CA . THR A 1 177 ? -15.948 2.301 19.681 1.00 78.25 177 THR A CA 1
ATOM 1336 C C . THR A 1 177 ? -16.331 3.558 18.897 1.00 78.25 177 THR A C 1
ATOM 1338 O O . THR A 1 177 ? -16.407 3.524 17.674 1.00 78.25 177 THR A O 1
ATOM 1341 N N . THR A 1 178 ? -16.506 4.696 19.575 1.00 80.69 178 THR A N 1
ATOM 1342 C CA . THR A 1 178 ? -16.809 5.987 18.941 1.00 80.69 178 THR A CA 1
ATOM 1343 C C . THR A 1 178 ? -15.688 6.444 18.012 1.00 80.69 178 THR A C 1
ATOM 1345 O O . THR A 1 178 ? -15.957 6.878 16.897 1.00 80.69 178 THR A O 1
ATOM 1348 N N . THR A 1 179 ? -14.429 6.318 18.436 1.00 82.12 179 THR A N 1
ATOM 1349 C CA . THR A 1 179 ? -13.266 6.680 17.611 1.00 82.12 179 THR A CA 1
ATOM 1350 C C . THR A 1 179 ? -13.194 5.805 16.362 1.00 82.12 179 THR A C 1
ATOM 1352 O O . THR A 1 179 ? -12.961 6.328 15.276 1.00 82.12 179 THR A O 1
ATOM 1355 N N . ALA A 1 180 ? -13.467 4.501 16.491 1.00 81.19 180 ALA A N 1
ATOM 1356 C CA . ALA A 1 180 ? -13.554 3.596 15.348 1.00 81.19 180 ALA A CA 1
ATOM 1357 C C . ALA A 1 180 ? -14.699 3.985 14.393 1.00 81.19 180 ALA A C 1
ATOM 1359 O O . ALA A 1 180 ? -14.474 4.087 13.193 1.00 81.19 180 ALA A O 1
ATOM 1360 N N . LEU A 1 181 ? -15.896 4.294 14.908 1.00 83.12 181 LEU A N 1
ATOM 1361 C CA . LEU A 1 181 ? -17.034 4.742 14.092 1.00 83.12 181 LEU A CA 1
ATOM 1362 C C . LEU A 1 181 ? -16.757 6.058 13.353 1.00 83.12 181 LEU A C 1
ATOM 1364 O O . LEU A 1 181 ? -17.145 6.202 12.198 1.00 83.12 181 LEU A O 1
ATOM 1368 N N . ILE A 1 182 ? -16.070 7.008 13.992 1.00 84.62 182 ILE A N 1
ATOM 1369 C CA . ILE A 1 182 ? -15.646 8.261 13.348 1.00 84.62 182 ILE A CA 1
ATOM 1370 C C . ILE A 1 182 ? -14.615 7.982 12.252 1.00 84.62 182 ILE A C 1
ATOM 1372 O O . ILE A 1 182 ? -14.662 8.620 11.204 1.00 84.62 182 ILE A O 1
ATOM 1376 N N . PHE A 1 183 ? -13.728 7.006 12.460 1.00 81.88 183 PHE A N 1
ATOM 1377 C CA . PHE A 1 183 ? -12.792 6.541 11.438 1.00 81.88 183 PHE A CA 1
ATOM 1378 C C . PHE A 1 183 ? -13.530 6.041 10.195 1.00 81.88 183 PHE A C 1
ATOM 1380 O O . PHE A 1 183 ? -13.266 6.517 9.094 1.00 81.88 183 PHE A O 1
ATOM 1387 N N . ILE A 1 184 ? -14.503 5.146 10.399 1.00 83.56 184 ILE A N 1
ATOM 1388 C CA . ILE A 1 184 ? -15.366 4.610 9.339 1.00 83.56 184 ILE A CA 1
ATOM 1389 C C . ILE A 1 184 ? -16.074 5.759 8.616 1.00 83.56 184 ILE A C 1
ATOM 1391 O O . ILE A 1 184 ? -15.950 5.901 7.406 1.00 83.56 184 ILE A O 1
ATOM 1395 N N . ALA A 1 185 ? -16.753 6.635 9.361 1.00 84.12 185 ALA A N 1
ATOM 1396 C CA . ALA A 1 185 ? -17.501 7.749 8.786 1.00 84.12 185 ALA A CA 1
ATOM 1397 C C . ALA A 1 185 ? -16.612 8.722 7.993 1.00 84.12 185 ALA A C 1
ATOM 1399 O O . ALA A 1 185 ? -17.034 9.239 6.959 1.00 84.12 185 ALA A O 1
ATOM 1400 N N . SER A 1 186 ? -15.388 8.973 8.467 1.00 82.38 186 SER A N 1
ATOM 1401 C CA . SER A 1 186 ? -14.415 9.815 7.775 1.00 82.38 186 SER A CA 1
ATOM 1402 C C . SER A 1 186 ? -13.994 9.198 6.443 1.00 82.38 186 SER A C 1
ATOM 1404 O O . SER A 1 186 ? -13.968 9.911 5.443 1.00 82.38 186 SER A O 1
ATOM 1406 N N . GLU A 1 187 ? -13.691 7.900 6.392 1.00 78.44 187 GLU A N 1
ATOM 1407 C CA . GLU A 1 187 ? -13.329 7.228 5.135 1.00 78.44 187 GLU A CA 1
ATOM 1408 C C . GLU A 1 187 ? -14.514 7.214 4.157 1.00 78.44 187 GLU A C 1
ATOM 1410 O O . GLU A 1 187 ? -14.380 7.722 3.040 1.00 78.44 187 GLU A O 1
ATOM 1415 N N . SER A 1 188 ? -15.708 6.816 4.607 1.00 77.12 188 SER A N 1
ATOM 1416 C CA . SER A 1 188 ? -16.905 6.788 3.756 1.00 77.12 188 SER A CA 1
ATOM 1417 C C . SER A 1 188 ? -17.319 8.185 3.250 1.00 77.12 188 SER A C 1
ATOM 1419 O O . SER A 1 188 ? -17.894 8.327 2.169 1.00 77.12 188 SER A O 1
ATOM 1421 N N . PHE A 1 189 ? -17.005 9.264 3.980 1.00 82.00 189 PHE A N 1
ATOM 1422 C CA . PHE A 1 189 ? -17.243 10.637 3.513 1.00 82.00 189 PHE A CA 1
ATOM 1423 C C . PHE A 1 189 ? -16.423 10.989 2.260 1.00 82.00 189 PHE A C 1
ATOM 1425 O O . PHE A 1 189 ? -16.914 11.702 1.380 1.00 82.00 189 PHE A O 1
ATOM 1432 N N . HIS A 1 190 ? -15.203 10.460 2.125 1.00 76.19 190 HIS A N 1
ATOM 1433 C CA . HIS A 1 190 ? -14.368 10.710 0.946 1.00 76.19 190 HIS A CA 1
ATOM 1434 C C . HIS A 1 190 ? -14.966 10.091 -0.322 1.00 76.19 190 HIS A C 1
ATOM 1436 O O . HIS A 1 190 ? -14.847 10.679 -1.398 1.00 76.19 190 HIS A O 1
ATOM 1442 N N . VAL A 1 191 ? -15.685 8.974 -0.193 1.00 72.75 191 VAL A N 1
ATOM 1443 C CA . VAL A 1 191 ? -16.431 8.329 -1.285 1.00 72.75 191 VAL A CA 1
ATOM 1444 C C . VAL A 1 191 ? -17.525 9.248 -1.817 1.00 72.75 191 VAL A C 1
ATOM 1446 O O . VAL A 1 191 ? -17.668 9.445 -3.026 1.00 72.75 191 VAL A O 1
ATOM 1449 N N . VAL A 1 192 ? -18.272 9.885 -0.911 1.00 76.00 192 VAL A N 1
ATOM 1450 C CA . VAL A 1 192 ? -19.328 10.845 -1.265 1.00 76.00 192 VAL A CA 1
ATOM 1451 C C . VAL A 1 192 ? -18.741 12.061 -1.981 1.00 76.00 192 VAL A C 1
ATOM 1453 O O . VAL A 1 192 ? -19.321 12.541 -2.958 1.00 76.00 192 VAL A O 1
ATOM 1456 N N . LEU A 1 193 ? -17.581 12.549 -1.535 1.00 80.44 193 LEU A N 1
ATOM 1457 C CA . LEU A 1 193 ? -16.878 13.638 -2.211 1.00 80.44 193 LEU A CA 1
ATOM 1458 C C . LEU A 1 193 ? -16.391 13.232 -3.607 1.00 80.44 193 LEU A C 1
ATOM 1460 O O . LEU A 1 193 ? -16.610 13.989 -4.550 1.00 80.44 193 LEU A O 1
ATOM 1464 N N . ALA A 1 194 ? -15.806 12.042 -3.760 1.00 74.19 194 ALA A N 1
ATOM 1465 C CA . ALA A 1 194 ? -15.367 11.522 -5.056 1.00 74.19 194 ALA A CA 1
ATOM 1466 C C . ALA A 1 194 ? -16.547 11.360 -6.029 1.00 74.19 194 ALA A C 1
ATOM 1468 O O . ALA A 1 194 ? -16.478 11.763 -7.190 1.00 74.19 194 ALA A O 1
ATOM 1469 N N . LEU A 1 195 ? -17.682 10.859 -5.538 1.00 72.44 195 LEU A N 1
ATOM 1470 C CA . LEU A 1 195 ? -18.933 10.815 -6.288 1.00 72.44 195 LEU A CA 1
ATOM 1471 C C . LEU A 1 195 ? -19.381 12.213 -6.719 1.00 72.44 195 LEU A C 1
ATOM 1473 O O . LEU A 1 195 ? -19.650 12.436 -7.901 1.00 72.44 195 LEU A O 1
ATOM 1477 N N . ARG A 1 196 ? -19.448 13.167 -5.784 1.00 78.94 196 ARG A N 1
ATOM 1478 C CA . ARG A 1 196 ? -19.840 14.550 -6.083 1.00 78.94 196 ARG A CA 1
ATOM 1479 C C . ARG A 1 196 ? -18.931 15.171 -7.141 1.00 78.94 196 ARG A C 1
ATOM 1481 O O . ARG A 1 196 ? -19.446 15.861 -8.017 1.00 78.94 196 ARG A O 1
ATOM 1488 N N . ASP A 1 197 ? -17.632 14.896 -7.093 1.00 76.38 197 ASP A N 1
ATOM 1489 C CA . ASP A 1 197 ? -16.667 15.364 -8.086 1.00 76.38 197 ASP A CA 1
ATOM 1490 C C . ASP A 1 197 ? -16.956 14.783 -9.481 1.00 76.38 197 ASP A C 1
ATOM 1492 O O . ASP A 1 197 ? -17.133 15.545 -10.435 1.00 76.38 197 ASP A O 1
ATOM 1496 N N . ILE A 1 198 ? -17.185 13.462 -9.591 1.00 70.12 198 ILE A N 1
ATOM 1497 C CA . ILE A 1 198 ? -17.622 12.814 -10.846 1.00 70.12 198 ILE A CA 1
ATOM 1498 C C . ILE A 1 198 ? -18.886 13.487 -11.401 1.00 70.12 198 ILE A C 1
ATOM 1500 O O . ILE A 1 198 ? -19.008 13.707 -12.609 1.00 70.12 198 ILE A O 1
ATOM 1504 N N . PHE A 1 199 ? -19.864 13.792 -10.544 1.00 70.94 199 PHE A N 1
ATOM 1505 C CA . PHE A 1 199 ? -21.116 14.421 -10.968 1.00 70.94 199 PHE A CA 1
ATOM 1506 C C . PHE A 1 199 ? -20.940 15.887 -11.368 1.00 70.94 199 PHE A C 1
ATOM 1508 O O . PHE A 1 199 ? -21.534 16.310 -12.357 1.00 70.94 199 PHE A O 1
ATOM 1515 N N . HIS A 1 200 ? -20.124 16.649 -10.645 1.00 68.81 200 HIS A N 1
ATOM 1516 C CA . HIS A 1 200 ? -19.946 18.078 -10.874 1.00 68.81 200 HIS A CA 1
ATOM 1517 C C . HIS A 1 200 ? -19.059 18.365 -12.095 1.00 68.81 200 HIS A C 1
ATOM 1519 O O . HIS A 1 200 ? -19.385 19.234 -12.907 1.00 68.81 200 HIS A O 1
ATOM 1525 N N . HIS A 1 201 ? -17.976 17.605 -12.293 1.00 65.69 201 HIS A N 1
ATOM 1526 C CA . HIS A 1 201 ? -17.110 17.738 -13.473 1.00 65.69 201 HIS A CA 1
ATOM 1527 C C . HIS A 1 201 ? -17.771 17.283 -14.775 1.00 65.69 201 HIS A C 1
ATOM 1529 O O . HIS A 1 201 ? -17.404 17.751 -15.852 1.00 65.69 201 HIS A O 1
ATOM 1535 N N . GLN A 1 202 ? -18.820 16.465 -14.708 1.00 57.47 202 GLN A N 1
ATOM 1536 C CA . GLN A 1 202 ? -19.620 16.159 -15.891 1.00 57.47 202 GLN A CA 1
ATOM 1537 C C . GLN A 1 202 ? -20.345 17.362 -16.492 1.00 57.47 202 GLN A C 1
ATOM 1539 O O . GLN A 1 202 ? -20.636 17.353 -17.686 1.00 57.47 202 GLN A O 1
ATOM 1544 N N . THR A 1 203 ? -20.646 18.379 -15.693 1.00 57.53 203 THR A N 1
ATOM 1545 C CA . THR A 1 203 ? -21.343 19.586 -16.152 1.00 57.53 203 THR A CA 1
ATOM 1546 C C . THR A 1 203 ? -20.414 20.591 -16.844 1.00 57.53 203 THR A C 1
ATOM 1548 O O . THR A 1 203 ? -20.911 21.474 -17.532 1.00 57.53 203 THR A O 1
ATOM 1551 N N . ALA A 1 204 ? -19.086 20.453 -16.703 1.00 57.69 204 ALA A N 1
ATOM 1552 C CA . ALA A 1 204 ? -18.107 21.479 -17.088 1.00 57.69 204 ALA A CA 1
ATOM 1553 C C . ALA A 1 204 ? -17.175 21.114 -18.270 1.00 57.69 204 ALA A C 1
ATOM 1555 O O . ALA A 1 204 ? -16.436 21.977 -18.739 1.00 57.69 204 ALA A O 1
ATOM 1556 N N . VAL A 1 205 ? -17.178 19.867 -18.764 1.00 58.59 205 VAL A N 1
ATOM 1557 C CA . VAL A 1 205 ? -16.213 19.376 -19.777 1.00 58.59 205 VAL A CA 1
ATOM 1558 C C . VAL A 1 205 ? -16.848 19.252 -21.173 1.00 58.59 205 VAL A C 1
ATOM 1560 O O . VAL A 1 205 ? -17.963 18.746 -21.313 1.00 58.59 205 VAL A O 1
ATOM 1563 N N . LEU A 1 206 ? -16.113 19.685 -22.211 1.00 59.34 206 LEU A N 1
ATOM 1564 C CA . LEU A 1 206 ? -16.467 19.543 -23.634 1.00 59.34 206 LEU A CA 1
ATOM 1565 C C . LEU A 1 206 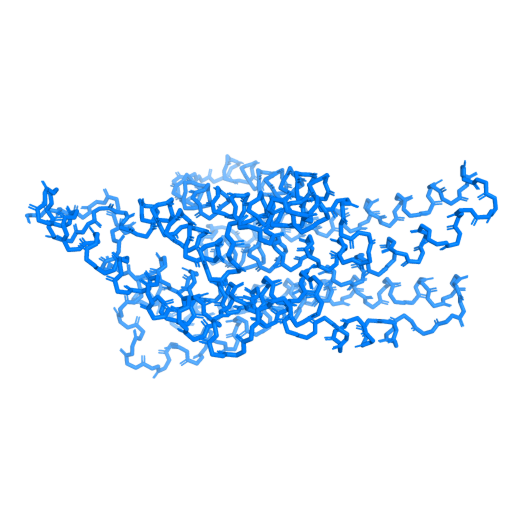? -16.833 18.086 -23.982 1.00 59.34 206 LEU A C 1
ATOM 1567 O O . LEU A 1 206 ? -16.174 17.145 -23.541 1.00 59.34 206 LEU A O 1
ATOM 1571 N N . ALA A 1 207 ? -17.863 17.899 -24.813 1.00 57.09 207 ALA A N 1
ATOM 1572 C CA . ALA A 1 207 ? -18.496 16.598 -25.061 1.00 57.09 207 ALA A CA 1
ATOM 1573 C C . ALA A 1 207 ? -17.526 15.461 -25.459 1.00 57.09 207 ALA A C 1
ATOM 1575 O O . ALA A 1 207 ? -17.730 14.330 -25.034 1.00 57.09 207 ALA A O 1
ATOM 1576 N N . GLY A 1 208 ? -16.451 15.754 -26.204 1.00 59.50 208 GLY A N 1
ATOM 1577 C CA . GLY A 1 208 ? -15.511 14.740 -26.707 1.00 59.50 208 GLY A CA 1
ATOM 1578 C C . GLY A 1 208 ? -14.506 14.186 -25.686 1.00 59.50 208 GLY A C 1
ATOM 1579 O O . GLY A 1 208 ? -14.093 13.039 -25.801 1.00 59.50 208 GLY A O 1
ATOM 1580 N N . THR A 1 209 ? -14.114 14.957 -24.667 1.00 61.53 209 THR A N 1
ATOM 1581 C CA . THR A 1 209 ? -13.219 14.479 -23.590 1.00 61.53 209 THR A CA 1
ATOM 1582 C C . THR A 1 209 ? -13.993 13.983 -22.370 1.00 61.53 209 THR A C 1
ATOM 1584 O O . THR A 1 209 ? -13.459 13.223 -21.563 1.00 61.53 209 THR A O 1
ATOM 1587 N N . ARG A 1 210 ? -15.270 14.363 -22.248 1.00 63.03 210 ARG A N 1
ATOM 1588 C CA . ARG A 1 210 ? -16.150 14.026 -21.123 1.00 63.03 210 ARG A CA 1
ATOM 1589 C C . ARG A 1 210 ? -16.296 12.521 -20.902 1.00 63.03 210 ARG A C 1
ATOM 1591 O O . ARG A 1 210 ? -16.166 12.067 -19.770 1.00 63.03 210 ARG A O 1
ATOM 1598 N N . GLU A 1 211 ? -16.562 11.753 -21.954 1.00 65.31 211 GLU A N 1
ATOM 1599 C CA . GLU A 1 211 ? -16.862 10.321 -21.819 1.00 65.31 211 GLU A CA 1
ATOM 1600 C C . GLU A 1 211 ? -15.650 9.538 -21.302 1.00 65.31 211 GLU A C 1
ATOM 1602 O O . GLU A 1 211 ? -15.757 8.843 -20.292 1.00 65.31 211 GLU A O 1
ATOM 1607 N N . SER A 1 212 ? -14.475 9.759 -21.902 1.00 68.25 212 SER A N 1
ATOM 1608 C CA . SER A 1 212 ? -13.217 9.113 -21.500 1.00 68.25 212 SER A CA 1
ATOM 1609 C C . SER A 1 212 ? -12.832 9.423 -20.047 1.00 68.25 212 SER A C 1
ATOM 1611 O O . SER A 1 212 ? -12.548 8.506 -19.277 1.00 68.25 212 SER A O 1
ATOM 1613 N N . TRP A 1 213 ? -12.909 10.694 -19.633 1.00 74.75 213 TRP A N 1
ATOM 1614 C CA . TRP A 1 213 ? -12.605 11.095 -18.255 1.00 74.75 213 TRP A CA 1
ATOM 1615 C C . TRP A 1 213 ? -13.556 10.470 -17.239 1.00 74.75 213 TRP A C 1
ATOM 1617 O O . TRP A 1 213 ? -13.123 9.979 -16.198 1.00 74.75 213 TRP A O 1
ATOM 1627 N N . THR A 1 214 ? -14.858 10.485 -17.529 1.00 75.06 214 THR A N 1
ATOM 1628 C CA . THR A 1 214 ? -15.855 9.958 -16.591 1.00 75.06 214 THR A CA 1
ATOM 1629 C C . THR A 1 214 ? -15.748 8.454 -16.414 1.00 75.06 214 THR A C 1
ATOM 1631 O O . THR A 1 214 ? -15.922 7.970 -15.299 1.00 75.06 214 THR A O 1
ATOM 1634 N N . LEU A 1 215 ? -15.420 7.730 -17.485 1.00 76.94 215 LEU A N 1
ATOM 1635 C CA . LEU A 1 215 ? -15.257 6.286 -17.446 1.00 76.94 215 LEU A CA 1
ATOM 1636 C C . LEU A 1 215 ? -14.007 5.906 -16.643 1.00 76.94 215 LEU A C 1
ATOM 1638 O O . LEU A 1 215 ? -14.107 5.077 -15.740 1.00 76.94 215 LEU A O 1
ATOM 1642 N N . PHE A 1 216 ? -12.888 6.601 -16.869 1.00 75.62 216 PHE A N 1
ATOM 1643 C CA . PHE A 1 216 ? -11.654 6.425 -16.100 1.00 75.62 216 PHE A CA 1
ATOM 1644 C C . PHE A 1 216 ? -11.831 6.751 -14.608 1.00 75.62 216 PHE A C 1
ATOM 1646 O O . PHE A 1 216 ? -11.394 6.001 -13.739 1.00 75.62 216 PHE A O 1
ATOM 1653 N N . HIS A 1 217 ? -12.515 7.850 -14.280 1.00 79.50 217 HIS A N 1
ATOM 1654 C CA . HIS A 1 217 ? -12.743 8.214 -12.882 1.00 79.50 217 HIS A CA 1
ATOM 1655 C C . HIS A 1 217 ? -13.737 7.259 -12.201 1.00 79.50 217 HIS A C 1
ATOM 1657 O O . HIS A 1 217 ? -13.568 6.923 -11.032 1.00 79.50 217 HIS A O 1
ATOM 1663 N N . SER A 1 218 ? -14.745 6.766 -12.931 1.00 81.12 218 SER A N 1
ATOM 1664 C CA . SER A 1 218 ? -15.658 5.743 -12.409 1.00 81.12 218 SER A CA 1
ATOM 1665 C C . SER A 1 218 ? -14.949 4.416 -12.139 1.00 81.12 218 SER A C 1
ATOM 1667 O O . SER A 1 218 ? -15.227 3.786 -11.124 1.00 81.12 218 SER A O 1
ATOM 1669 N N . GLU A 1 219 ? -13.996 4.034 -12.994 1.00 84.12 219 GLU A N 1
ATOM 1670 C CA . GLU A 1 219 ? -13.140 2.864 -12.804 1.00 84.12 219 GLU A CA 1
ATOM 1671 C C . GLU A 1 219 ? -12.331 2.971 -11.517 1.00 84.12 219 GLU A C 1
ATOM 1673 O O . GLU A 1 219 ? -12.342 2.069 -10.684 1.00 84.12 219 GLU A O 1
ATOM 1678 N N . TYR A 1 220 ? -11.663 4.113 -11.357 1.00 84.88 220 TYR A N 1
ATOM 1679 C CA . TYR A 1 220 ? -10.830 4.415 -10.209 1.00 84.88 220 TYR A CA 1
ATOM 1680 C C . TYR A 1 220 ? -11.618 4.327 -8.897 1.00 84.88 220 TYR A C 1
ATOM 1682 O O . TYR A 1 220 ? -11.189 3.636 -7.976 1.00 84.88 220 TYR A O 1
ATOM 1690 N N . VAL A 1 221 ? -12.785 4.981 -8.821 1.00 87.25 221 VAL A N 1
ATOM 1691 C CA . VAL A 1 221 ? -13.610 4.963 -7.603 1.00 87.25 221 VAL A CA 1
ATOM 1692 C C . VAL A 1 221 ? -14.174 3.562 -7.347 1.00 87.25 221 VAL A C 1
ATOM 1694 O O . VAL A 1 221 ? -14.086 3.086 -6.224 1.00 87.25 221 VAL A O 1
ATOM 1697 N N . LEU A 1 222 ? -14.666 2.850 -8.371 1.00 89.25 222 LEU A N 1
ATOM 1698 C CA . LEU A 1 222 ? -15.147 1.466 -8.215 1.00 89.25 222 LEU A CA 1
ATOM 1699 C C . LEU A 1 222 ? -14.080 0.529 -7.653 1.00 89.25 222 LEU A C 1
ATOM 1701 O O . LEU A 1 222 ? -14.385 -0.332 -6.831 1.00 89.25 222 LEU A O 1
ATOM 1705 N N . LEU A 1 223 ? -12.847 0.672 -8.131 1.00 90.19 223 LEU A N 1
ATOM 1706 C CA . LEU A 1 223 ? -11.734 -0.153 -7.701 1.00 90.19 223 LEU A CA 1
ATOM 1707 C C . LEU A 1 223 ? -11.319 0.163 -6.259 1.00 90.19 223 LEU A C 1
ATOM 1709 O O . LEU A 1 223 ? -11.017 -0.764 -5.513 1.00 90.19 223 LEU A O 1
ATOM 1713 N N . ALA A 1 224 ? -11.326 1.442 -5.868 1.00 88.62 224 ALA A N 1
ATOM 1714 C CA . ALA A 1 224 ? -11.045 1.858 -4.496 1.00 88.62 224 ALA A CA 1
ATOM 1715 C C . ALA A 1 224 ? -12.070 1.258 -3.523 1.00 88.62 224 ALA A C 1
ATOM 1717 O O . ALA A 1 224 ? -11.684 0.508 -2.629 1.00 88.62 224 ALA A O 1
ATOM 1718 N N . GLU A 1 225 ? -13.366 1.462 -3.782 1.00 89.25 225 GLU A N 1
ATOM 1719 C CA . GLU A 1 225 ? -14.456 0.889 -2.977 1.00 89.25 225 GLU A CA 1
ATOM 1720 C C . GLU A 1 225 ? -14.358 -0.637 -2.879 1.00 89.25 225 GLU A C 1
ATOM 1722 O O . GLU A 1 225 ? -14.516 -1.222 -1.809 1.00 89.25 225 GLU A O 1
ATOM 1727 N N . TYR A 1 226 ? -14.060 -1.301 -4.003 1.00 91.50 226 TYR A N 1
ATOM 1728 C CA . TYR A 1 226 ? -13.898 -2.751 -4.041 1.00 91.50 226 TYR A CA 1
ATOM 1729 C C . TYR A 1 226 ? -12.811 -3.232 -3.073 1.00 91.50 226 TYR A C 1
ATOM 1731 O O . TYR A 1 226 ? -13.018 -4.185 -2.322 1.00 91.50 226 TYR A O 1
ATOM 1739 N N . ILE A 1 227 ? -11.653 -2.571 -3.059 1.00 90.06 227 ILE A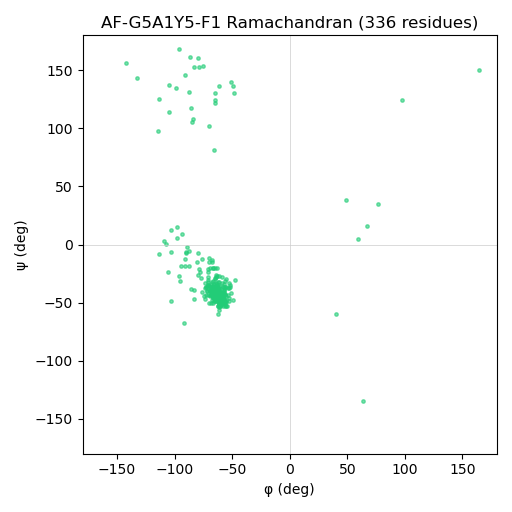 N 1
ATOM 1740 C CA . ILE A 1 227 ? -10.560 -2.916 -2.146 1.00 90.06 227 ILE A CA 1
ATOM 1741 C C . ILE A 1 227 ? -10.942 -2.614 -0.695 1.00 90.06 227 ILE A C 1
ATOM 1743 O O . ILE A 1 227 ? -10.637 -3.421 0.187 1.00 90.06 227 ILE A O 1
ATOM 1747 N N . GLU A 1 228 ? -11.613 -1.488 -0.458 1.00 88.62 228 GLU A N 1
ATOM 1748 C CA . GLU A 1 228 ? -11.971 -1.007 0.877 1.00 88.62 228 GLU A CA 1
ATOM 1749 C C . GLU A 1 228 ? -12.959 -1.920 1.605 1.00 88.62 228 GLU A C 1
ATOM 1751 O O . GLU A 1 228 ? -12.842 -2.046 2.820 1.00 88.62 228 GLU A O 1
ATOM 1756 N N . PHE A 1 229 ? -13.826 -2.665 0.905 1.00 90.19 229 PHE A N 1
ATOM 1757 C CA . PHE A 1 229 ? -14.666 -3.685 1.552 1.00 90.19 229 PHE A CA 1
ATOM 1758 C C . PHE A 1 229 ? -14.091 -5.112 1.495 1.00 90.19 229 PHE A C 1
ATOM 1760 O O . PHE A 1 229 ? -14.320 -5.900 2.416 1.00 90.19 229 PHE A O 1
ATOM 1767 N N . VAL A 1 230 ? -13.341 -5.486 0.447 1.00 91.06 230 VAL A N 1
ATOM 1768 C CA . VAL A 1 230 ? -12.806 -6.857 0.312 1.00 91.06 230 VAL A CA 1
ATOM 1769 C C . VAL A 1 230 ? -11.640 -7.104 1.266 1.00 91.06 230 VAL A C 1
ATOM 1771 O O . VAL A 1 230 ? -11.578 -8.153 1.914 1.00 91.06 230 VAL A O 1
ATOM 1774 N N . LEU A 1 231 ? -10.704 -6.158 1.380 1.00 88.56 231 LEU A N 1
ATOM 1775 C CA . LEU A 1 231 ? -9.513 -6.355 2.205 1.00 88.56 231 LEU A CA 1
ATOM 1776 C C . LEU A 1 231 ? -9.799 -6.481 3.706 1.00 88.56 231 LEU A C 1
ATOM 1778 O O . LEU A 1 231 ? -9.169 -7.346 4.312 1.00 88.56 231 LEU A O 1
ATOM 1782 N N . PRO A 1 232 ? -10.722 -5.731 4.341 1.00 88.81 232 PRO A N 1
ATOM 1783 C CA . PRO A 1 232 ? -11.026 -5.937 5.757 1.00 88.81 232 PRO A CA 1
ATOM 1784 C C . PRO A 1 232 ? -11.627 -7.316 6.035 1.00 88.81 232 PRO A C 1
ATOM 1786 O O . PRO A 1 232 ? -11.345 -7.903 7.082 1.00 88.81 232 PRO A O 1
ATOM 1789 N N . VAL A 1 233 ? -12.406 -7.871 5.097 1.00 91.19 233 VAL A N 1
ATOM 1790 C CA . VAL A 1 233 ? -12.937 -9.242 5.198 1.00 91.19 233 VAL A CA 1
ATOM 1791 C C . VAL A 1 233 ? -11.795 -10.252 5.128 1.00 91.19 233 VAL A C 1
ATOM 1793 O O . VAL A 1 233 ? -11.670 -11.102 6.010 1.00 91.19 233 VAL A O 1
ATOM 1796 N N . LEU A 1 234 ? -10.917 -10.126 4.127 1.00 89.00 234 LEU A N 1
ATOM 1797 C CA . LEU A 1 234 ? -9.744 -10.995 3.987 1.00 89.00 234 LEU A CA 1
ATOM 1798 C C . LEU A 1 234 ? -8.804 -10.885 5.193 1.00 89.00 234 LEU A C 1
ATOM 1800 O O . LEU A 1 234 ? -8.323 -11.898 5.695 1.00 89.00 234 LEU A O 1
ATOM 1804 N N . TYR A 1 235 ? -8.579 -9.673 5.694 1.00 85.56 235 TYR A N 1
ATOM 1805 C CA . TYR A 1 235 ? -7.756 -9.421 6.869 1.00 85.56 235 TYR A CA 1
ATOM 1806 C C . TYR A 1 235 ? -8.371 -10.009 8.144 1.00 85.56 235 TYR A C 1
ATOM 1808 O O . TYR A 1 235 ? -7.648 -10.558 8.972 1.00 85.56 235 TYR A O 1
ATOM 1816 N N . SER A 1 236 ? -9.695 -9.950 8.295 1.00 88.75 236 SER A N 1
ATOM 1817 C CA . SER A 1 236 ? -10.395 -10.565 9.429 1.00 88.75 236 SER A CA 1
ATOM 1818 C C . SER A 1 236 ? -10.274 -12.088 9.401 1.00 88.75 236 SER A C 1
ATOM 1820 O O . SER A 1 236 ? -9.926 -12.683 10.417 1.00 88.75 236 SER A O 1
ATOM 1822 N N . LEU A 1 237 ? -10.459 -12.713 8.232 1.00 89.88 237 LEU A N 1
ATOM 1823 C CA . LEU A 1 237 ? -10.230 -14.152 8.050 1.00 89.88 237 LEU A CA 1
ATOM 1824 C C . LEU A 1 237 ? -8.777 -14.533 8.355 1.00 89.88 237 LEU A C 1
ATOM 1826 O O . LEU A 1 237 ? -8.524 -15.501 9.073 1.00 89.88 237 LEU A O 1
ATOM 1830 N N . TYR A 1 238 ? -7.826 -13.743 7.852 1.00 86.56 238 TYR A N 1
ATOM 1831 C CA . TYR A 1 238 ? -6.405 -13.909 8.138 1.00 86.56 238 TYR A CA 1
ATOM 1832 C C . TYR A 1 238 ? -6.117 -13.837 9.641 1.00 86.56 238 TYR A C 1
ATOM 1834 O O . TYR A 1 238 ? -5.416 -14.697 10.166 1.00 86.56 238 TYR A O 1
ATOM 1842 N N . LEU A 1 239 ? -6.659 -12.838 10.342 1.00 84.06 239 LEU A N 1
ATOM 1843 C CA . LEU A 1 239 ? -6.416 -12.636 11.767 1.00 84.06 239 LEU A CA 1
ATOM 1844 C C . LEU A 1 239 ? -7.001 -13.781 12.605 1.00 84.06 239 LEU A C 1
ATOM 1846 O O . LEU A 1 239 ? -6.329 -14.273 13.508 1.00 84.06 239 LEU A O 1
ATOM 1850 N N . SER A 1 240 ? -8.211 -14.240 12.274 1.00 88.44 240 SER A N 1
ATOM 1851 C CA . SER A 1 240 ? -8.829 -15.406 12.913 1.00 88.44 240 SER A CA 1
ATOM 1852 C C . SER A 1 240 ? -8.011 -16.679 12.695 1.00 88.44 240 SER A C 1
ATOM 1854 O O . SER A 1 240 ? -7.792 -17.430 13.639 1.00 88.44 240 SER A O 1
ATOM 1856 N N . ALA A 1 241 ? -7.508 -16.910 11.479 1.00 88.81 241 ALA A N 1
ATOM 1857 C CA . ALA A 1 241 ? -6.645 -18.055 11.199 1.00 88.81 241 ALA A CA 1
ATOM 1858 C C . ALA A 1 241 ? -5.303 -17.952 11.941 1.00 88.81 241 ALA A C 1
ATOM 1860 O O . ALA A 1 241 ? -4.868 -18.920 12.562 1.00 88.81 241 ALA A O 1
ATOM 1861 N N . LEU A 1 242 ? -4.669 -16.773 11.918 1.00 85.31 242 LEU A N 1
ATOM 1862 C CA . LEU A 1 242 ? -3.398 -16.514 12.591 1.00 85.31 242 LEU A CA 1
ATOM 1863 C C . LEU A 1 242 ? -3.492 -16.791 14.091 1.00 85.31 242 LEU A C 1
ATOM 1865 O O . LEU A 1 242 ? -2.572 -17.391 14.631 1.00 85.31 242 LEU A O 1
ATOM 1869 N N . PHE A 1 243 ? -4.591 -16.397 14.740 1.00 84.88 243 PHE A N 1
ATOM 1870 C CA . PHE A 1 243 ? -4.792 -16.567 16.181 1.00 84.88 243 PHE A CA 1
ATOM 1871 C C . PHE A 1 243 ? -4.692 -18.027 16.649 1.00 84.88 243 PHE A C 1
ATOM 1873 O O . PHE A 1 243 ? -4.192 -18.292 17.737 1.00 84.88 243 PHE A O 1
ATOM 1880 N N . HIS A 1 244 ? -5.117 -18.981 15.818 1.00 86.25 244 HIS A N 1
ATOM 1881 C CA . HIS A 1 244 ? -5.056 -20.408 16.142 1.00 86.25 244 HIS A CA 1
ATOM 1882 C C . HIS A 1 244 ? -3.725 -21.075 15.763 1.00 86.25 244 HIS A C 1
ATOM 1884 O O . HIS A 1 244 ? -3.517 -22.250 16.066 1.00 86.25 244 HIS A O 1
ATOM 1890 N N . LEU A 1 245 ? -2.819 -20.359 15.092 1.00 86.44 245 LEU A N 1
ATOM 1891 C CA . LEU A 1 245 ? -1.524 -20.894 14.686 1.00 86.44 245 LEU A CA 1
ATOM 1892 C C . LEU A 1 245 ? -0.453 -20.637 15.758 1.00 86.44 245 LEU A C 1
ATOM 1894 O O . LEU A 1 245 ? -0.414 -19.559 16.350 1.00 86.44 245 LEU A O 1
ATOM 1898 N N . PRO A 1 246 ? 0.516 -21.556 15.938 1.00 81.69 246 PRO A N 1
ATOM 1899 C CA . PRO A 1 246 ? 1.590 -21.390 16.924 1.00 81.69 246 PRO A CA 1
ATOM 1900 C C . PRO A 1 246 ? 2.494 -20.181 16.629 1.00 81.69 246 PRO A C 1
ATOM 1902 O O . PRO A 1 246 ? 3.160 -19.665 17.521 1.00 81.69 246 PRO A O 1
ATOM 1905 N N . VAL A 1 247 ? 2.499 -19.693 15.382 1.00 80.06 247 VAL A N 1
ATOM 1906 C CA . VAL A 1 247 ? 3.263 -18.504 14.977 1.00 80.06 247 VAL A CA 1
ATOM 1907 C C . VAL A 1 247 ? 2.697 -17.199 15.562 1.00 80.06 247 VAL A C 1
ATOM 1909 O O . VAL A 1 247 ? 3.401 -16.189 15.571 1.00 80.06 247 VAL A O 1
ATOM 1912 N N . ALA A 1 248 ? 1.464 -17.203 16.087 1.00 78.00 248 ALA A N 1
ATOM 1913 C CA . ALA A 1 248 ? 0.825 -16.033 16.697 1.00 78.00 248 ALA A CA 1
ATOM 1914 C C . ALA A 1 248 ? 1.659 -15.405 17.826 1.00 78.00 248 ALA A C 1
ATOM 1916 O O . ALA A 1 248 ? 1.615 -14.189 18.010 1.00 78.00 248 ALA A O 1
ATOM 1917 N N . ALA A 1 249 ? 2.456 -16.210 18.535 1.00 74.12 249 ALA A N 1
ATOM 1918 C CA . ALA A 1 249 ? 3.317 -15.760 19.628 1.00 74.12 249 ALA A CA 1
ATOM 1919 C C . ALA A 1 249 ? 4.438 -14.794 19.186 1.00 74.12 249 ALA A C 1
ATOM 1921 O O . ALA A 1 249 ? 4.975 -14.062 20.008 1.00 74.12 249 ALA A O 1
ATOM 1922 N N . TYR A 1 250 ? 4.797 -14.760 17.896 1.00 72.25 250 TYR A N 1
ATOM 1923 C CA . TYR A 1 250 ? 5.872 -13.893 17.383 1.00 72.25 250 TYR A CA 1
ATOM 1924 C C . TYR A 1 250 ? 5.397 -12.501 16.937 1.00 72.25 250 TYR A C 1
ATOM 1926 O O . TYR A 1 250 ? 6.217 -11.632 16.616 1.00 72.25 250 TYR A O 1
ATOM 1934 N N . TYR A 1 251 ? 4.084 -12.286 16.914 1.00 70.00 251 TYR A N 1
ATOM 1935 C CA . TYR A 1 251 ? 3.454 -11.024 16.552 1.00 70.00 251 TYR A CA 1
ATOM 1936 C C . TYR A 1 251 ? 2.949 -10.346 17.841 1.00 70.00 251 TYR A C 1
ATOM 1938 O O . TYR A 1 251 ? 2.003 -10.850 18.447 1.00 70.00 251 TYR A O 1
ATOM 1946 N N . PRO A 1 252 ? 3.502 -9.190 18.262 1.00 64.50 252 PRO A N 1
ATOM 1947 C CA . PRO A 1 252 ? 3.175 -8.541 19.541 1.00 64.50 252 PRO A CA 1
ATOM 1948 C C . PRO A 1 252 ? 1.678 -8.249 19.730 1.00 64.50 252 PRO A C 1
ATOM 1950 O O . PRO A 1 252 ? 1.146 -8.291 20.841 1.00 64.50 252 PRO A O 1
ATOM 1953 N N . HIS A 1 253 ? 0.977 -7.979 18.625 1.00 64.06 253 HIS A N 1
ATOM 1954 C CA . HIS A 1 253 ? -0.456 -7.696 18.633 1.00 64.06 253 HIS A CA 1
ATOM 1955 C C . HIS A 1 253 ? -1.335 -8.941 18.777 1.00 64.06 253 HIS A C 1
ATOM 1957 O O . HIS A 1 253 ? -2.468 -8.795 19.218 1.00 64.06 253 HIS A O 1
ATOM 1963 N N . THR A 1 254 ? -0.856 -10.138 18.419 1.00 68.56 254 THR A N 1
ATOM 1964 C CA . THR A 1 254 ? -1.576 -11.399 18.680 1.00 68.56 254 THR A CA 1
ATOM 1965 C C . THR A 1 254 ? -1.109 -12.088 19.956 1.00 68.56 254 THR A C 1
ATOM 1967 O O . THR A 1 254 ? -1.921 -12.751 20.586 1.00 68.56 254 THR A O 1
ATOM 1970 N N . GLU A 1 255 ? 0.142 -11.876 20.387 1.00 62.19 255 GLU A N 1
ATOM 1971 C CA . GLU A 1 255 ? 0.691 -12.377 21.662 1.00 62.19 255 GLU A CA 1
ATOM 1972 C C . GLU A 1 255 ? -0.144 -11.901 22.868 1.00 62.19 255 GLU A C 1
ATOM 1974 O O . GLU A 1 255 ? -0.393 -12.658 23.799 1.00 62.19 255 GLU A O 1
ATOM 1979 N N . SER A 1 256 ? -0.630 -10.657 22.825 1.00 64.38 256 SER A N 1
ATOM 1980 C CA . SER A 1 256 ? -1.437 -10.033 23.886 1.00 64.38 256 SER A CA 1
ATOM 1981 C C . SER A 1 256 ? -2.952 -10.067 23.633 1.00 64.38 256 SER A C 1
ATOM 1983 O O . SER A 1 256 ? -3.725 -9.457 24.378 1.00 64.38 256 SER A O 1
ATOM 1985 N N . LEU A 1 257 ? -3.407 -10.735 22.568 1.00 72.75 257 LEU A N 1
ATOM 1986 C CA . LEU A 1 257 ? -4.803 -10.685 22.141 1.00 72.75 257 LEU A CA 1
ATOM 1987 C C . LEU A 1 257 ? -5.637 -11.733 22.886 1.00 72.75 257 LEU A C 1
ATOM 1989 O O . LEU A 1 257 ? -5.426 -12.930 22.746 1.00 72.75 257 LEU A O 1
ATOM 1993 N N . THR A 1 258 ? -6.626 -11.294 23.661 1.00 83.75 258 THR A N 1
ATOM 1994 C CA . THR A 1 258 ? -7.637 -12.191 24.247 1.00 83.75 258 THR A CA 1
ATOM 1995 C C . THR A 1 258 ? -8.697 -12.553 23.205 1.00 83.75 258 THR A C 1
ATOM 1997 O O . THR A 1 258 ? -8.999 -11.734 22.335 1.00 83.75 258 THR A O 1
ATOM 2000 N N . GLU A 1 259 ? -9.347 -13.715 23.335 1.00 85.19 259 GLU A N 1
ATOM 2001 C CA . GLU A 1 259 ? -10.468 -14.129 22.468 1.00 85.19 259 GLU A CA 1
ATOM 2002 C C . GLU A 1 259 ? -11.562 -13.055 22.355 1.00 85.19 259 GLU A C 1
ATOM 2004 O O . GLU A 1 259 ? -12.039 -12.751 21.262 1.00 85.19 259 GLU A O 1
ATOM 2009 N N . GLN A 1 260 ? -11.904 -12.396 23.467 1.00 84.62 260 GLN A N 1
ATOM 2010 C CA . GLN A 1 260 ? -12.881 -11.304 23.477 1.00 84.62 260 GLN A CA 1
ATOM 2011 C C . GLN A 1 260 ? -12.424 -10.103 22.633 1.00 84.62 260 GLN A C 1
ATOM 2013 O O . GLN A 1 260 ? -13.216 -9.520 21.891 1.00 84.62 260 GLN A O 1
ATOM 2018 N N . LYS A 1 261 ? -11.139 -9.740 22.712 1.00 82.12 261 LYS A N 1
ATOM 2019 C CA . LYS A 1 261 ? -10.575 -8.615 21.953 1.00 82.12 261 LYS A CA 1
ATOM 2020 C C . LYS A 1 261 ? -10.428 -8.959 20.471 1.00 82.12 261 LYS A C 1
ATOM 2022 O O . LYS A 1 261 ? -10.630 -8.090 19.621 1.00 82.12 261 LYS A O 1
ATOM 2027 N N . LEU A 1 262 ? -10.144 -10.223 20.151 1.00 85.56 262 LEU A N 1
ATOM 2028 C CA . LEU A 1 262 ? -10.197 -10.741 18.786 1.00 85.56 262 LEU A CA 1
ATOM 2029 C C . LEU A 1 262 ? -11.611 -10.617 18.215 1.00 85.56 262 LEU A C 1
ATOM 2031 O O . LEU A 1 262 ? -11.775 -10.019 17.154 1.00 85.56 262 LEU A O 1
ATOM 2035 N N . ALA A 1 263 ? -12.624 -11.113 18.932 1.00 87.31 263 ALA A N 1
ATOM 2036 C CA . ALA A 1 263 ? -14.019 -11.039 18.504 1.00 87.31 263 ALA A CA 1
ATOM 2037 C C . ALA A 1 263 ? -14.468 -9.587 18.282 1.00 87.31 263 ALA A C 1
ATOM 2039 O O . ALA A 1 263 ? -15.083 -9.283 17.263 1.00 87.31 263 ALA A O 1
ATOM 2040 N N . GLN A 1 264 ? -14.091 -8.669 19.178 1.00 85.19 264 GLN A N 1
ATOM 2041 C CA . GLN A 1 264 ? -14.376 -7.240 19.027 1.00 85.19 264 GLN A CA 1
ATOM 2042 C C . GLN A 1 264 ? -13.677 -6.628 17.802 1.00 85.19 264 GLN A C 1
ATOM 2044 O O . GLN A 1 264 ? -14.294 -5.859 17.065 1.00 85.19 264 GLN A O 1
ATOM 2049 N N . THR A 1 265 ? -12.412 -6.985 17.555 1.00 83.88 265 THR A N 1
ATOM 2050 C CA . THR A 1 265 ? -11.653 -6.500 16.389 1.00 83.88 265 THR A CA 1
ATOM 2051 C C . THR A 1 265 ? -12.280 -6.990 15.086 1.00 83.88 265 THR A C 1
ATOM 2053 O O . THR A 1 265 ? -12.517 -6.202 14.174 1.00 83.88 265 THR A O 1
ATOM 2056 N N . VAL A 1 266 ? -12.588 -8.288 15.010 1.00 88.56 266 VAL A N 1
ATOM 2057 C CA . VAL A 1 266 ? -13.246 -8.897 13.849 1.00 88.56 266 VAL A CA 1
ATOM 2058 C C . VAL A 1 266 ? -14.615 -8.259 13.627 1.00 88.56 266 VAL A C 1
ATOM 2060 O O . VAL A 1 266 ? -14.919 -7.867 12.507 1.00 88.56 266 VAL A O 1
ATOM 2063 N N . ALA A 1 267 ? -15.412 -8.065 14.681 1.00 88.31 267 ALA A N 1
ATOM 2064 C CA . ALA A 1 267 ? -16.706 -7.398 14.577 1.00 88.31 267 ALA A CA 1
ATOM 2065 C C . ALA A 1 267 ? -16.574 -5.963 14.039 1.00 88.31 267 ALA A C 1
ATOM 2067 O O . ALA A 1 267 ? -17.300 -5.595 13.120 1.00 88.31 267 ALA A O 1
ATOM 2068 N N . SER A 1 268 ? -15.620 -5.173 14.545 1.00 86.25 268 SER A N 1
ATOM 2069 C CA . SER A 1 268 ? -15.369 -3.810 14.053 1.00 86.25 268 SER A CA 1
ATOM 2070 C C . SER A 1 268 ? -14.976 -3.797 12.574 1.00 86.25 268 SER A C 1
ATOM 2072 O O . SER A 1 268 ? -15.517 -3.009 11.801 1.00 86.25 268 SER A O 1
ATOM 2074 N N . ASN A 1 269 ? -14.080 -4.696 12.159 1.00 87.62 269 ASN A N 1
ATOM 2075 C CA . ASN A 1 269 ? -13.659 -4.804 10.761 1.00 87.62 269 ASN A CA 1
ATOM 2076 C C . ASN A 1 269 ? -14.804 -5.244 9.841 1.00 87.62 269 ASN A C 1
ATOM 2078 O O . ASN A 1 269 ? -14.904 -4.757 8.719 1.00 87.62 269 ASN A O 1
ATOM 2082 N N . LEU A 1 270 ? -15.675 -6.148 10.301 1.00 91.06 270 LEU A N 1
ATOM 2083 C CA . LEU A 1 270 ? -16.845 -6.584 9.537 1.00 91.06 270 LEU A CA 1
ATOM 2084 C C . LEU A 1 270 ? -17.911 -5.489 9.441 1.00 91.06 270 LEU A C 1
ATOM 2086 O O . LEU A 1 270 ? -18.544 -5.361 8.397 1.00 91.06 270 LEU A O 1
ATOM 2090 N N . VAL A 1 271 ? -18.088 -4.671 10.484 1.00 89.88 271 VAL A N 1
ATOM 2091 C CA . VAL A 1 271 ? -18.950 -3.480 10.422 1.00 89.88 271 VAL A CA 1
ATOM 2092 C C . VAL A 1 271 ? -18.402 -2.480 9.406 1.00 89.88 271 VAL A C 1
ATOM 2094 O O . VAL A 1 271 ? -19.164 -2.007 8.568 1.00 89.88 271 VAL A O 1
ATOM 2097 N N . PHE A 1 272 ? -17.094 -2.205 9.426 1.00 88.38 272 PHE A N 1
ATOM 2098 C CA . PHE A 1 272 ? -16.451 -1.362 8.414 1.00 88.38 272 PHE A CA 1
ATOM 2099 C C . PHE A 1 272 ? -16.659 -1.921 7.000 1.00 88.38 272 PHE A C 1
ATOM 2101 O O . PHE A 1 272 ? -17.177 -1.219 6.135 1.00 88.38 272 PHE A O 1
ATOM 2108 N N . ALA A 1 273 ? -16.376 -3.210 6.788 1.00 90.94 273 ALA A N 1
ATOM 2109 C CA . ALA A 1 273 ? -16.600 -3.869 5.503 1.00 90.94 273 ALA A CA 1
ATOM 2110 C C . ALA A 1 273 ? -18.064 -3.802 5.046 1.00 90.94 273 ALA A C 1
ATOM 2112 O O . ALA A 1 273 ? -18.327 -3.659 3.857 1.00 90.94 273 ALA A O 1
ATOM 2113 N N . ALA A 1 274 ? -19.028 -3.902 5.965 1.00 92.38 274 ALA A N 1
ATOM 2114 C CA . ALA A 1 274 ? -20.444 -3.801 5.635 1.00 92.38 274 ALA A CA 1
ATOM 2115 C C . ALA A 1 274 ? -20.830 -2.384 5.183 1.00 92.38 274 ALA A C 1
ATOM 2117 O O . ALA A 1 274 ? -21.585 -2.244 4.221 1.00 92.38 274 ALA A O 1
ATOM 2118 N N . VAL A 1 275 ? -20.305 -1.346 5.844 1.00 89.81 275 VAL A N 1
ATOM 2119 C CA . VAL A 1 275 ? -20.520 0.055 5.444 1.00 89.81 275 VAL A CA 1
ATOM 2120 C C . VAL A 1 275 ? -19.956 0.301 4.044 1.00 89.81 275 VAL A C 1
ATOM 2122 O O . VAL A 1 275 ? -20.688 0.774 3.174 1.00 89.81 275 VAL A O 1
ATOM 2125 N N . GLU A 1 276 ? -18.712 -0.110 3.797 1.00 89.81 276 GLU A N 1
ATOM 2126 C CA . GLU A 1 276 ? -18.070 0.049 2.486 1.00 89.81 276 GLU A CA 1
ATOM 2127 C C . GLU A 1 276 ? -18.729 -0.826 1.405 1.00 89.81 276 GLU A C 1
ATOM 2129 O O . GLU A 1 276 ? -18.877 -0.416 0.257 1.00 89.81 276 GLU A O 1
ATOM 2134 N N . PHE A 1 277 ? -19.250 -2.006 1.754 1.00 93.06 277 PHE A N 1
ATOM 2135 C CA . PHE A 1 277 ? -20.032 -2.818 0.818 1.00 93.06 277 PHE A CA 1
ATOM 2136 C C . PHE A 1 277 ? -21.335 -2.121 0.401 1.00 93.06 277 PHE A C 1
ATOM 2138 O O . PHE A 1 277 ? -21.707 -2.144 -0.775 1.00 93.06 277 PHE A O 1
ATOM 2145 N N . VAL A 1 278 ? -22.035 -1.474 1.339 1.00 92.25 278 VAL A N 1
ATOM 2146 C CA . VAL A 1 278 ? -23.232 -0.680 1.022 1.00 92.25 278 VAL A CA 1
ATOM 2147 C C . VAL A 1 278 ? -22.868 0.511 0.131 1.00 92.25 278 VAL A C 1
ATOM 2149 O O . VAL A 1 278 ? -23.587 0.772 -0.839 1.00 92.25 278 VAL A O 1
ATOM 2152 N N . ALA A 1 279 ? -21.751 1.192 0.406 1.00 89.69 279 ALA A N 1
ATOM 2153 C CA . ALA A 1 279 ? -21.234 2.272 -0.435 1.00 89.69 279 ALA A CA 1
ATOM 2154 C C . ALA A 1 279 ? -20.909 1.778 -1.857 1.00 89.69 279 ALA A C 1
ATOM 2156 O O . ALA A 1 279 ? -21.408 2.349 -2.832 1.00 89.69 279 ALA A O 1
ATOM 2157 N N . PHE A 1 280 ? -20.214 0.644 -1.984 1.00 91.75 280 PHE A N 1
ATOM 2158 C CA . PHE A 1 280 ? -19.912 -0.016 -3.255 1.00 91.75 280 PHE A CA 1
ATOM 2159 C C . PHE A 1 280 ? -21.178 -0.384 -4.043 1.00 91.75 280 PHE A C 1
ATOM 2161 O O . PHE A 1 280 ? -21.294 -0.070 -5.230 1.00 91.75 280 PHE A O 1
ATOM 2168 N N . VAL A 1 281 ? -22.167 -1.015 -3.401 1.00 92.75 281 VAL A N 1
ATOM 2169 C CA . VAL A 1 281 ? -23.444 -1.358 -4.051 1.00 92.75 281 VAL A CA 1
ATOM 2170 C C . VAL A 1 281 ? -24.174 -0.092 -4.500 1.00 92.75 281 VAL A C 1
ATOM 2172 O O . VAL A 1 281 ? -24.670 -0.035 -5.629 1.00 92.75 281 VAL A O 1
ATOM 2175 N N . GLY A 1 282 ? -24.207 0.942 -3.656 1.00 90.38 282 GLY A N 1
ATOM 2176 C CA . GLY A 1 282 ? -24.759 2.251 -3.994 1.00 90.38 282 GLY A CA 1
ATOM 2177 C C . GLY A 1 282 ? -24.089 2.853 -5.230 1.00 90.38 282 GLY A C 1
ATOM 2178 O O . GLY A 1 282 ? -24.778 3.243 -6.177 1.00 90.38 282 GLY A O 1
ATOM 2179 N N . LEU A 1 283 ? -22.755 2.845 -5.270 1.00 89.69 283 LEU A N 1
ATOM 2180 C CA . LEU A 1 283 ? -21.954 3.301 -6.402 1.00 89.69 283 LEU A CA 1
ATOM 2181 C C . LEU A 1 283 ? -22.287 2.516 -7.678 1.00 89.69 283 LEU A C 1
ATOM 2183 O O . LEU A 1 283 ? -22.582 3.122 -8.709 1.00 89.69 283 LEU A O 1
ATOM 2187 N N . VAL A 1 284 ? -22.328 1.182 -7.620 1.00 91.25 284 VAL A N 1
ATOM 2188 C CA . VAL A 1 284 ? -22.685 0.330 -8.768 1.00 91.25 284 VAL A CA 1
ATOM 2189 C C . VAL A 1 284 ? -24.089 0.651 -9.284 1.00 91.25 284 VAL A C 1
ATOM 2191 O O . VAL A 1 284 ? -24.285 0.775 -10.496 1.00 91.25 284 VAL A O 1
ATOM 2194 N N . VAL A 1 285 ? -25.075 0.826 -8.398 1.00 91.19 285 VAL A N 1
ATOM 2195 C CA . VAL A 1 285 ? -26.452 1.181 -8.783 1.00 91.19 285 VAL A CA 1
ATOM 2196 C C . VAL A 1 285 ? -26.493 2.550 -9.461 1.00 91.19 285 VAL A C 1
ATOM 2198 O O . VAL A 1 285 ? -27.121 2.696 -10.513 1.00 91.19 285 VAL A O 1
ATOM 2201 N N . VAL A 1 286 ? -25.812 3.544 -8.890 1.00 87.94 286 VAL A N 1
ATOM 2202 C CA . VAL A 1 286 ? -25.746 4.908 -9.426 1.00 87.94 286 VAL A CA 1
ATOM 2203 C C . VAL A 1 286 ? -25.077 4.926 -10.802 1.00 87.94 286 VAL A C 1
ATOM 2205 O O . VAL A 1 286 ? -25.634 5.491 -11.747 1.00 87.94 286 VAL A O 1
ATOM 2208 N N . LEU A 1 287 ? -23.929 4.262 -10.952 1.00 86.31 287 LEU A N 1
ATOM 2209 C CA . LEU A 1 287 ? -23.203 4.185 -12.220 1.00 86.31 287 LEU A CA 1
ATOM 2210 C C . LEU A 1 287 ? -24.002 3.423 -13.284 1.00 86.31 287 LEU A C 1
ATOM 2212 O O . LEU A 1 287 ? -24.127 3.904 -14.410 1.00 86.31 287 LEU A O 1
ATOM 2216 N N . LYS A 1 288 ? -24.633 2.296 -12.929 1.00 89.44 288 LYS A N 1
ATOM 2217 C CA . LYS A 1 288 ? -25.474 1.519 -13.854 1.00 89.44 288 LYS A CA 1
ATOM 2218 C C . LYS A 1 288 ? -26.673 2.325 -14.353 1.00 89.44 288 LYS A C 1
ATOM 2220 O O . LYS A 1 288 ? -26.969 2.308 -15.547 1.00 89.44 288 LYS A O 1
ATOM 2225 N N . ARG A 1 289 ? -27.357 3.057 -13.462 1.00 87.19 289 ARG A N 1
ATOM 2226 C CA . ARG A 1 289 ? -28.490 3.926 -13.836 1.00 87.19 289 ARG A CA 1
ATOM 2227 C C . ARG A 1 289 ? -28.067 5.057 -14.770 1.00 87.19 289 ARG A C 1
ATOM 2229 O O . ARG A 1 289 ? -28.829 5.421 -15.661 1.00 87.19 289 ARG A O 1
ATOM 2236 N N . LYS A 1 290 ? -26.867 5.601 -14.568 1.00 82.00 290 LYS A N 1
ATOM 2237 C CA . LYS A 1 290 ? -26.367 6.766 -15.298 1.00 82.00 290 LYS A CA 1
ATOM 2238 C C . LYS A 1 290 ? -25.768 6.420 -16.658 1.00 82.00 290 LYS A C 1
ATOM 2240 O O . LYS A 1 290 ? -26.087 7.078 -17.640 1.00 82.00 290 LYS A O 1
ATOM 2245 N N . PHE A 1 291 ? -24.913 5.402 -16.714 1.00 79.31 291 PHE A N 1
ATOM 2246 C CA . PHE A 1 291 ? -24.121 5.087 -17.903 1.00 79.31 291 PHE A CA 1
ATOM 2247 C C . PHE A 1 291 ? -24.646 3.891 -18.710 1.00 79.31 291 PHE A C 1
ATOM 2249 O O . PHE A 1 291 ? -24.141 3.627 -19.796 1.00 79.31 291 PHE A O 1
ATOM 2256 N N . ARG A 1 292 ? -25.661 3.169 -18.211 1.00 80.06 292 ARG A N 1
ATOM 2257 C CA . ARG A 1 292 ? -26.329 2.035 -18.886 1.00 80.06 292 ARG A CA 1
ATOM 2258 C C . ARG A 1 292 ? -25.434 0.841 -19.267 1.00 80.06 292 ARG A C 1
ATOM 2260 O O . ARG A 1 292 ? -25.947 -0.114 -19.842 1.00 80.06 292 ARG A O 1
ATOM 2267 N N . PHE A 1 293 ? -24.151 0.833 -18.905 1.00 81.81 293 PHE A N 1
ATOM 2268 C CA . PHE A 1 293 ? -23.289 -0.353 -18.952 1.00 81.81 293 PHE A CA 1
ATOM 2269 C C . PHE A 1 293 ? -23.215 -1.041 -17.580 1.00 81.81 293 PHE A C 1
ATOM 2271 O O . PHE A 1 293 ? -23.682 -0.496 -16.580 1.00 81.81 293 PHE A O 1
ATOM 2278 N N . SER A 1 294 ? -22.658 -2.257 -17.526 1.00 88.44 294 SER A N 1
ATOM 2279 C CA . SER A 1 294 ? -22.443 -3.002 -16.276 1.00 88.44 294 SER A CA 1
ATOM 2280 C C . SER A 1 294 ? -21.130 -2.570 -15.604 1.00 88.44 294 SER A C 1
ATOM 2282 O O . SER A 1 294 ? -20.066 -2.953 -16.094 1.00 88.44 294 SER A O 1
ATOM 2284 N N . PRO A 1 295 ? -21.153 -1.826 -14.478 1.00 88.62 295 PRO A N 1
ATOM 2285 C CA . PRO A 1 295 ? -19.923 -1.370 -13.823 1.00 88.62 295 PRO A CA 1
ATOM 2286 C C . PRO A 1 295 ? -19.089 -2.533 -13.269 1.00 88.62 295 PRO A C 1
ATOM 2288 O O . PRO A 1 295 ? -17.865 -2.477 -13.257 1.00 88.62 295 PRO A O 1
ATOM 2291 N N . LEU A 1 296 ? -19.751 -3.629 -12.884 1.00 90.44 296 LEU A N 1
ATOM 2292 C CA . LEU A 1 296 ? -19.094 -4.857 -12.431 1.00 90.44 296 LEU A CA 1
ATOM 2293 C C . LEU A 1 296 ? -18.290 -5.534 -13.545 1.00 90.44 296 LEU A C 1
ATOM 2295 O O . LEU A 1 296 ? -17.248 -6.118 -13.272 1.00 90.44 296 LEU A O 1
ATOM 2299 N N . TYR A 1 297 ? -18.753 -5.443 -14.796 1.00 89.12 297 TYR A N 1
ATOM 2300 C CA . TYR A 1 297 ? -18.009 -5.982 -15.934 1.00 89.12 297 TYR A CA 1
ATOM 2301 C C . TYR A 1 297 ? -16.728 -5.183 -16.177 1.00 89.12 297 TYR A C 1
ATOM 2303 O O . TYR A 1 297 ? -15.668 -5.767 -16.373 1.00 89.12 297 TYR A O 1
ATOM 2311 N N . GLN A 1 298 ? -16.810 -3.851 -16.100 1.00 86.75 298 GLN A N 1
ATOM 2312 C CA . GLN A 1 298 ? -15.629 -2.994 -16.192 1.00 86.75 298 GLN A CA 1
ATOM 2313 C C . GLN A 1 298 ? -14.644 -3.287 -15.054 1.00 86.75 298 GLN A C 1
ATOM 2315 O O . GLN A 1 298 ? -13.456 -3.441 -15.309 1.00 86.75 298 GLN A O 1
ATOM 2320 N N . LEU A 1 299 ? -15.131 -3.434 -13.819 1.00 90.00 299 LEU A N 1
ATOM 2321 C CA . LEU A 1 299 ? -14.286 -3.803 -12.683 1.00 90.00 299 LEU A CA 1
ATOM 2322 C C . LEU A 1 299 ? -13.578 -5.147 -12.914 1.00 90.00 299 LEU A C 1
ATOM 2324 O O . LEU A 1 299 ? -12.367 -5.236 -12.736 1.00 90.00 299 LEU A O 1
ATOM 2328 N N . ALA A 1 300 ? -14.311 -6.176 -13.348 1.00 90.44 300 ALA A N 1
ATOM 2329 C CA . ALA A 1 300 ? -13.737 -7.486 -13.646 1.00 90.44 300 ALA A CA 1
ATOM 2330 C C . ALA A 1 300 ? -12.663 -7.405 -14.742 1.00 90.44 300 ALA A C 1
ATOM 2332 O O . ALA A 1 300 ? -11.577 -7.953 -14.572 1.00 90.44 300 ALA A O 1
ATOM 2333 N N . LEU A 1 301 ? -12.933 -6.653 -15.815 1.00 88.88 301 LEU A N 1
ATOM 2334 C CA . LEU A 1 301 ? -11.984 -6.432 -16.904 1.00 88.88 301 LEU A CA 1
ATOM 2335 C C . LEU A 1 301 ? -10.690 -5.773 -16.410 1.00 88.88 301 LEU A C 1
ATOM 2337 O O . LEU A 1 301 ? -9.606 -6.152 -16.840 1.00 88.88 301 LEU A O 1
ATOM 2341 N N . VAL A 1 302 ? -10.783 -4.805 -15.498 1.00 86.56 302 VAL A N 1
ATOM 2342 C CA . VAL A 1 302 ? -9.614 -4.108 -14.939 1.00 86.56 302 VAL A CA 1
ATOM 2343 C C . VAL A 1 302 ? -8.801 -5.030 -14.043 1.00 86.56 302 VAL A C 1
ATOM 2345 O O . VAL A 1 302 ? -7.575 -5.064 -14.149 1.00 86.56 302 VAL A O 1
ATOM 2348 N N . LEU A 1 303 ? -9.473 -5.814 -13.195 1.00 87.94 303 LEU A N 1
ATOM 2349 C CA . LEU A 1 303 ? -8.820 -6.811 -12.347 1.00 87.94 303 LEU A CA 1
ATOM 2350 C C . LEU A 1 303 ? -8.097 -7.879 -13.181 1.00 87.94 303 LEU A C 1
ATOM 2352 O O . LEU A 1 303 ? -6.990 -8.285 -12.828 1.00 87.94 303 LEU A O 1
ATOM 2356 N N . GLU A 1 304 ? -8.690 -8.300 -14.298 1.00 89.75 304 GLU A N 1
ATOM 2357 C CA . GLU A 1 304 ? -8.091 -9.254 -15.233 1.00 89.75 304 GLU A CA 1
ATOM 2358 C C . GLU A 1 304 ? -6.915 -8.634 -16.000 1.00 89.75 304 GLU A C 1
ATOM 2360 O O . GLU A 1 304 ? -5.811 -9.184 -16.008 1.00 89.75 304 GLU A O 1
ATOM 2365 N N . ALA A 1 305 ? -7.114 -7.454 -16.591 1.00 85.38 305 ALA A N 1
ATOM 2366 C CA . ALA A 1 305 ? -6.097 -6.770 -17.383 1.00 85.38 305 ALA A CA 1
ATOM 2367 C C . ALA A 1 305 ? -4.856 -6.411 -16.554 1.00 85.38 305 ALA A C 1
ATOM 2369 O O . ALA A 1 305 ? -3.734 -6.456 -17.062 1.00 85.38 305 ALA A O 1
ATOM 2370 N N . GLN A 1 306 ? -5.048 -6.076 -15.275 1.00 82.00 306 GLN A N 1
ATOM 2371 C CA . GLN A 1 306 ? -3.990 -5.623 -14.372 1.00 82.00 306 GLN A CA 1
ATOM 2372 C C . GLN A 1 306 ? -3.522 -6.687 -13.384 1.00 82.00 306 GLN A C 1
ATOM 2374 O O . GLN A 1 306 ? -2.784 -6.365 -12.452 1.00 82.00 306 GLN A O 1
ATOM 2379 N N . PHE A 1 307 ? -3.899 -7.951 -13.582 1.00 82.81 307 PHE A N 1
ATOM 2380 C CA . PHE A 1 307 ? -3.678 -9.015 -12.605 1.00 82.81 307 PHE A CA 1
ATOM 2381 C C . PHE A 1 307 ? -2.233 -9.077 -12.083 1.00 82.81 307 PHE A C 1
ATOM 2383 O O . PHE A 1 307 ? -2.013 -9.094 -10.875 1.00 82.81 307 PHE A O 1
ATOM 2390 N N . CYS A 1 308 ? -1.229 -9.028 -12.965 1.00 82.62 308 CYS A N 1
ATOM 2391 C CA . CYS A 1 308 ? 0.183 -9.060 -12.562 1.00 82.62 308 CYS A CA 1
ATOM 2392 C C . CYS A 1 308 ? 0.576 -7.868 -11.676 1.00 82.62 308 CYS A C 1
ATOM 2394 O O . CYS A 1 308 ? 1.234 -8.048 -10.652 1.00 82.62 308 CYS A O 1
ATOM 2396 N N . THR A 1 309 ? 0.158 -6.659 -12.052 1.00 81.81 309 THR A N 1
ATOM 2397 C CA . THR A 1 309 ? 0.429 -5.430 -11.296 1.00 81.81 309 THR A CA 1
ATOM 2398 C C . THR A 1 309 ? -0.245 -5.486 -9.929 1.00 81.81 309 THR A C 1
ATOM 2400 O O . THR A 1 309 ? 0.381 -5.163 -8.920 1.00 81.81 309 THR A O 1
ATOM 2403 N N . ILE A 1 310 ? -1.495 -5.950 -9.881 1.00 83.88 310 ILE A N 1
ATOM 2404 C CA . ILE A 1 310 ? -2.282 -6.113 -8.655 1.00 83.88 310 ILE A CA 1
ATOM 2405 C C . ILE A 1 310 ? -1.608 -7.106 -7.713 1.00 83.88 310 ILE A C 1
ATOM 2407 O O . ILE A 1 310 ? -1.354 -6.784 -6.554 1.00 83.88 310 ILE A O 1
ATOM 2411 N N . GLN A 1 311 ? -1.259 -8.289 -8.221 1.00 85.44 311 GLN A N 1
ATOM 2412 C CA . GLN A 1 311 ? -0.537 -9.304 -7.457 1.00 85.44 311 GLN A CA 1
ATOM 2413 C C . GLN A 1 311 ? 0.791 -8.758 -6.935 1.00 85.44 311 GLN A C 1
ATOM 2415 O O . GLN A 1 311 ? 1.119 -8.957 -5.769 1.00 85.44 311 GLN A O 1
ATOM 2420 N N . GLY A 1 312 ? 1.522 -8.002 -7.757 1.00 86.62 312 GLY A N 1
ATOM 2421 C CA . GLY A 1 312 ? 2.757 -7.346 -7.344 1.00 86.62 312 GLY A CA 1
ATOM 2422 C C . GLY A 1 312 ? 2.569 -6.390 -6.162 1.00 86.62 312 GLY A C 1
ATOM 2423 O O . GLY A 1 312 ? 3.370 -6.413 -5.230 1.00 86.62 312 GLY A O 1
ATOM 2424 N N . HIS A 1 313 ? 1.509 -5.578 -6.158 1.00 85.62 313 HIS A N 1
ATOM 2425 C CA . HIS A 1 313 ? 1.186 -4.687 -5.035 1.00 85.62 313 HIS A CA 1
ATOM 2426 C C . HIS A 1 313 ? 0.763 -5.465 -3.789 1.00 85.62 313 HIS A C 1
ATOM 2428 O O . HIS A 1 313 ? 1.284 -5.214 -2.704 1.00 85.62 313 HIS A O 1
ATOM 2434 N N . LEU A 1 314 ? -0.138 -6.441 -3.939 1.00 83.62 314 LEU A N 1
ATOM 2435 C CA . LEU A 1 314 ? -0.603 -7.267 -2.826 1.00 83.62 314 LEU A CA 1
ATOM 2436 C C . LEU A 1 314 ? 0.556 -8.027 -2.179 1.00 83.62 314 LEU A C 1
ATOM 2438 O O . LEU A 1 314 ? 0.649 -8.045 -0.956 1.00 83.62 314 LEU A O 1
ATOM 2442 N N . ILE A 1 315 ? 1.462 -8.605 -2.968 1.00 86.56 315 ILE A N 1
ATOM 2443 C CA . ILE A 1 315 ? 2.647 -9.297 -2.458 1.00 86.56 315 ILE A CA 1
ATOM 2444 C C . ILE A 1 315 ? 3.528 -8.338 -1.651 1.00 86.56 315 ILE A C 1
ATOM 2446 O O . ILE A 1 315 ? 3.860 -8.636 -0.504 1.00 86.56 315 ILE A O 1
ATOM 2450 N N . VAL A 1 316 ? 3.893 -7.186 -2.222 1.00 85.62 316 VAL A N 1
ATOM 2451 C CA . VAL A 1 316 ? 4.762 -6.217 -1.537 1.00 85.62 316 VAL A CA 1
ATOM 2452 C C . VAL A 1 316 ? 4.127 -5.771 -0.221 1.00 85.62 316 VAL A C 1
ATOM 2454 O O . VAL A 1 316 ? 4.781 -5.837 0.819 1.00 85.62 316 VAL A O 1
ATOM 2457 N N . TRP A 1 317 ? 2.844 -5.401 -0.237 1.00 83.88 317 TRP A N 1
ATOM 2458 C CA . TRP A 1 317 ? 2.172 -4.879 0.948 1.00 83.88 317 TRP A CA 1
ATOM 2459 C C . TRP A 1 317 ? 1.906 -5.923 2.024 1.00 83.88 317 TRP A C 1
ATOM 2461 O O . TRP A 1 317 ? 2.182 -5.652 3.191 1.00 83.88 317 TRP A O 1
ATOM 2471 N N . ASN A 1 318 ? 1.445 -7.123 1.660 1.00 78.31 318 ASN A N 1
ATOM 2472 C CA . ASN A 1 318 ? 1.240 -8.192 2.637 1.00 78.31 318 ASN A CA 1
ATOM 2473 C C . ASN A 1 318 ? 2.552 -8.518 3.352 1.00 78.31 318 ASN A C 1
ATOM 2475 O O . ASN A 1 318 ? 2.600 -8.539 4.579 1.00 78.31 318 ASN A O 1
ATOM 2479 N N . PHE A 1 319 ? 3.645 -8.703 2.608 1.00 81.25 319 PHE A N 1
ATOM 2480 C CA . PHE A 1 319 ? 4.930 -8.995 3.232 1.00 81.25 319 PHE A CA 1
ATOM 2481 C C . PHE A 1 319 ? 5.438 -7.813 4.059 1.00 81.25 319 PHE A C 1
ATOM 2483 O O . PHE A 1 319 ? 5.903 -8.037 5.173 1.00 81.25 319 PHE A O 1
ATOM 2490 N N . TYR A 1 320 ? 5.287 -6.576 3.584 1.00 77.50 320 TYR A N 1
ATOM 2491 C CA . TYR A 1 320 ? 5.668 -5.388 4.346 1.00 77.50 320 TYR A CA 1
ATOM 2492 C C . TYR A 1 320 ? 4.942 -5.313 5.697 1.00 77.50 320 TYR A C 1
ATOM 2494 O O . TYR A 1 320 ? 5.585 -5.206 6.738 1.00 77.50 320 TYR A O 1
ATOM 2502 N N . ILE A 1 321 ? 3.609 -5.410 5.697 1.00 74.25 321 ILE A N 1
ATOM 2503 C CA . ILE A 1 321 ? 2.777 -5.259 6.901 1.00 74.25 321 ILE A CA 1
ATOM 2504 C C . ILE A 1 321 ? 3.016 -6.400 7.892 1.00 74.25 321 ILE A C 1
ATOM 2506 O O . ILE A 1 321 ? 3.033 -6.180 9.103 1.00 74.25 321 ILE A O 1
ATOM 2510 N N . LEU A 1 322 ? 3.224 -7.624 7.405 1.00 73.19 322 LEU A N 1
ATOM 2511 C CA . LEU A 1 322 ? 3.563 -8.753 8.268 1.00 73.19 322 LEU A CA 1
ATOM 2512 C C . LEU A 1 322 ? 4.941 -8.581 8.915 1.00 73.19 322 LEU A C 1
ATOM 2514 O O . LEU A 1 322 ? 5.070 -8.779 10.120 1.00 73.19 322 LEU A O 1
ATOM 2518 N N . HIS A 1 323 ? 5.946 -8.153 8.145 1.00 72.56 323 HIS A N 1
ATOM 2519 C CA . HIS A 1 323 ? 7.313 -7.969 8.647 1.00 72.56 323 HIS A CA 1
ATOM 2520 C C . HIS A 1 323 ? 7.426 -6.803 9.621 1.00 72.56 323 HIS A C 1
ATOM 2522 O O . HIS A 1 323 ? 8.093 -6.927 10.646 1.00 72.56 323 HIS A O 1
ATOM 2528 N N . LEU A 1 324 ? 6.719 -5.706 9.352 1.00 69.00 324 LEU A N 1
ATOM 2529 C CA . LEU A 1 324 ? 6.654 -4.574 10.264 1.00 69.00 324 LEU A CA 1
ATOM 2530 C C . LEU A 1 324 ? 6.097 -4.977 11.635 1.00 69.00 324 LEU A C 1
ATOM 2532 O O . LEU A 1 324 ? 6.439 -4.351 12.620 1.00 69.00 324 LEU A O 1
ATOM 2536 N N . ARG A 1 325 ? 5.251 -6.008 11.730 1.00 65.88 325 ARG A N 1
ATOM 2537 C CA . ARG A 1 325 ? 4.625 -6.423 12.996 1.00 65.88 325 ARG A CA 1
ATOM 2538 C C . ARG A 1 325 ? 5.385 -7.511 13.745 1.00 65.88 325 ARG A C 1
ATOM 2540 O O . ARG A 1 325 ? 4.856 -8.048 14.709 1.00 65.88 325 ARG A O 1
ATOM 2547 N N . LEU A 1 326 ? 6.592 -7.866 13.329 1.00 62.38 326 LEU A N 1
ATOM 2548 C CA . LEU A 1 326 ? 7.405 -8.860 14.025 1.00 62.38 326 LEU A CA 1
ATOM 2549 C C . LEU A 1 326 ? 8.243 -8.193 15.122 1.00 62.38 326 LEU A C 1
ATOM 2551 O O . LEU A 1 326 ? 8.967 -7.231 14.869 1.00 62.38 326 LEU A O 1
ATOM 2555 N N . LYS A 1 327 ? 8.206 -8.762 16.334 1.00 56.03 327 LYS A N 1
ATOM 2556 C CA . LYS A 1 327 ? 8.948 -8.274 17.518 1.00 56.03 327 LYS A CA 1
ATOM 2557 C C . LYS A 1 327 ? 10.446 -8.069 17.238 1.00 56.03 327 LYS A C 1
ATOM 2559 O O . LYS A 1 327 ? 11.045 -7.094 17.675 1.00 56.03 327 LYS A O 1
ATOM 2564 N N . HIS A 1 328 ? 11.022 -8.956 16.425 1.00 55.53 328 HIS A N 1
ATOM 2565 C CA . HIS A 1 328 ? 12.442 -8.970 16.061 1.00 55.53 328 HIS A CA 1
ATOM 2566 C C . HIS A 1 328 ? 12.889 -7.816 15.144 1.00 55.53 328 HIS A C 1
ATOM 2568 O O . HIS A 1 328 ? 14.089 -7.622 14.976 1.00 55.53 328 HIS A O 1
ATOM 2574 N N . TYR A 1 329 ? 11.965 -7.039 14.565 1.00 56.88 329 TYR A N 1
ATOM 2575 C CA . TYR A 1 329 ? 12.295 -5.888 13.711 1.00 56.88 329 TYR A CA 1
ATOM 2576 C C . TYR A 1 329 ? 12.238 -4.533 14.441 1.00 56.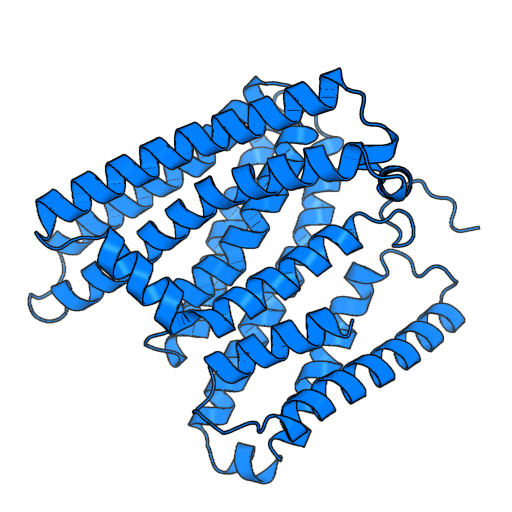88 329 TYR A C 1
ATOM 2578 O O . TYR A 1 329 ? 12.276 -3.484 13.794 1.00 56.88 329 TYR A O 1
ATOM 2586 N N . GLY A 1 330 ? 12.217 -4.547 15.781 1.00 50.34 330 GLY A N 1
ATOM 2587 C CA . GLY A 1 330 ? 12.451 -3.358 16.608 1.00 50.34 330 GLY A CA 1
ATOM 2588 C C . GLY A 1 330 ? 11.268 -2.391 16.686 1.00 50.34 330 GLY A C 1
ATOM 2589 O O . GLY A 1 330 ? 11.473 -1.186 16.724 1.00 50.34 330 GLY A O 1
ATOM 2590 N N . VAL A 1 331 ? 10.037 -2.910 16.679 1.00 52.06 331 VAL A N 1
ATOM 2591 C CA . VAL A 1 331 ? 8.793 -2.117 16.832 1.00 52.06 331 VAL A CA 1
ATOM 2592 C C . VAL A 1 331 ? 8.549 -1.701 18.286 1.00 52.06 331 VAL A C 1
ATOM 2594 O O . VAL A 1 331 ? 7.678 -0.883 18.570 1.00 52.06 331 VAL A O 1
ATOM 2597 N N . ASP A 1 332 ? 9.290 -2.295 19.215 1.00 51.09 332 ASP A N 1
ATOM 2598 C CA . ASP A 1 332 ? 9.174 -2.015 20.634 1.00 51.09 332 ASP A CA 1
ATOM 2599 C C . ASP A 1 332 ? 10.031 -0.790 20.983 1.00 51.09 332 ASP A C 1
ATOM 2601 O O . ASP A 1 332 ? 11.262 -0.849 20.985 1.00 51.09 332 ASP A O 1
ATOM 2605 N N . PHE A 1 333 ? 9.364 0.343 21.216 1.00 49.06 333 PHE A N 1
ATOM 2606 C CA . PHE A 1 333 ? 10.001 1.610 21.594 1.00 49.06 333 PHE A CA 1
ATOM 2607 C C . PHE A 1 333 ? 10.628 1.566 22.994 1.00 49.06 333 PHE A C 1
ATOM 2609 O O . PHE A 1 333 ? 11.433 2.440 23.309 1.00 49.06 333 PHE A O 1
ATOM 2616 N N . ASP A 1 334 ? 10.273 0.561 23.800 1.00 43.59 334 ASP A N 1
ATOM 2617 C CA . ASP A 1 334 ? 10.766 0.353 25.160 1.00 43.59 334 ASP A CA 1
ATOM 2618 C C . ASP A 1 334 ? 11.711 -0.861 25.252 1.00 43.59 334 ASP A C 1
ATOM 2620 O O . ASP A 1 334 ? 12.198 -1.187 26.339 1.00 43.59 334 ASP A O 1
ATOM 2624 N N . ALA A 1 335 ? 12.012 -1.531 24.129 1.00 44.16 335 ALA A N 1
ATOM 2625 C CA . ALA A 1 335 ? 12.924 -2.667 24.138 1.00 44.16 335 ALA A CA 1
ATOM 2626 C C . ALA A 1 335 ? 14.338 -2.215 24.531 1.00 44.16 335 ALA A C 1
ATOM 2628 O O . ALA A 1 335 ? 14.930 -1.360 23.857 1.00 44.16 335 ALA A O 1
ATOM 2629 N N . PRO A 1 336 ? 14.940 -2.820 25.571 1.00 40.75 336 PRO A N 1
ATOM 2630 C CA . PRO A 1 336 ? 16.353 -2.649 25.812 1.00 40.75 336 PRO A CA 1
ATOM 2631 C C . PRO A 1 336 ? 17.067 -3.394 24.685 1.00 40.75 336 PRO A C 1
ATOM 2633 O O . PRO A 1 336 ? 17.152 -4.621 24.684 1.00 40.75 336 PRO A O 1
ATOM 2636 N N . PHE A 1 337 ? 17.555 -2.657 23.689 1.00 45.38 337 PHE A N 1
ATOM 2637 C CA . PHE A 1 337 ? 18.588 -3.165 22.795 1.00 45.38 337 PHE A CA 1
ATOM 2638 C C . PHE A 1 337 ? 19.850 -3.367 23.651 1.00 45.38 337 PHE A C 1
ATOM 2640 O O . PHE A 1 337 ? 20.690 -2.470 23.745 1.00 45.38 337 PHE A O 1
ATOM 2647 N N . THR A 1 338 ? 19.915 -4.490 24.372 1.00 38.38 338 THR A N 1
ATOM 2648 C CA . THR A 1 338 ? 21.074 -4.907 25.175 1.00 38.38 338 THR A CA 1
ATOM 2649 C C . THR A 1 338 ? 22.263 -5.178 24.272 1.00 38.38 338 THR A C 1
ATOM 2651 O O . THR A 1 338 ? 22.102 -6.043 23.382 1.00 38.38 338 THR A O 1
#